Protein AF-A0A6F9CPG5-F1 (afdb_monomer_lite)

Radius of gyration: 18.68 Å; chains: 1; bounding box: 54×47×50 Å

Foldseek 3Di:
DDPPPPLDLDDPLVVLLPDDPVLLLLLLLFLLSLVVVLVSADPLLVVVLVVQLPPPDFAFPVVLCVVDDPVCVVVSVVSVCSCVSNQQWDWDADPPRTIGIHGDVSSSVSPCCNPVPPPDPPPCVVVLVVVVVLVVCVSVDCVPVLVVVVDDSSLVVSVVSVVSSDDPPDDDDPPPPDPSVVVVVVVVVVVVD

Sequence (193 aa):
MKLRVQLQCKNLHEYLKELSPEILDRLYNHPATCLAVYRELPPLAKNYVMRMLFLDQPLPQAAVALWVKKDSEKDHDQCVSVLSGLRLWHSQQLQGGLQGNVLNPVFKDNLRIALLGGAAVSQDLSQLLIQAGLMRTLEMLPVSPLLTRGMDLVEILSFLFQLSFSTLGRDYSVEGMSESLLTFLQHLREFGL

pLDDT: mean 73.8, std 17.65, range [29.61, 92.56]

Structure (mmCIF, N/CA/C/O backbone):
data_AF-A0A6F9CPG5-F1
#
_entry.id   AF-A0A6F9CPG5-F1
#
loop_
_atom_site.group_PDB
_atom_site.id
_atom_site.type_symbol
_atom_site.label_atom_id
_atom_site.label_alt_id
_atom_site.label_comp_id
_atom_site.label_asym_id
_atom_site.label_entity_id
_atom_site.label_seq_id
_atom_site.pdbx_PDB_ins_code
_atom_site.Cartn_x
_atom_site.Cartn_y
_atom_site.Cartn_z
_atom_site.occupancy
_atom_site.B_iso_or_equiv
_atom_site.auth_seq_id
_atom_site.auth_comp_id
_atom_site.auth_asym_id
_atom_site.auth_atom_id
_atom_site.pdbx_PDB_model_num
ATOM 1 N N . MET A 1 1 ? 9.514 29.115 -24.321 1.00 29.81 1 MET A N 1
ATOM 2 C CA . MET A 1 1 ? 8.595 29.010 -23.165 1.00 29.81 1 MET A CA 1
ATOM 3 C C . MET A 1 1 ? 9.245 28.144 -22.093 1.00 29.81 1 MET A C 1
ATOM 5 O O . MET A 1 1 ? 9.391 26.950 -22.300 1.00 29.81 1 MET A O 1
ATOM 9 N N . LYS A 1 2 ? 9.714 28.745 -20.989 1.00 31.59 2 LYS A N 1
ATOM 10 C CA . LYS A 1 2 ? 10.244 28.021 -19.821 1.00 31.59 2 LYS A CA 1
ATOM 11 C C . LYS A 1 2 ? 9.059 27.573 -18.962 1.00 31.59 2 LYS A C 1
ATOM 13 O O . LYS A 1 2 ? 8.540 28.374 -18.192 1.00 31.59 2 LYS A O 1
ATOM 18 N N . LEU A 1 3 ? 8.633 26.321 -19.099 1.00 31.70 3 LEU A N 1
ATOM 19 C CA . LEU A 1 3 ? 7.737 25.691 -18.129 1.00 31.70 3 LEU A CA 1
ATOM 20 C C . LEU A 1 3 ? 8.561 25.386 -16.873 1.00 31.70 3 LEU A C 1
ATOM 22 O O . LEU A 1 3 ? 9.260 24.380 -16.801 1.00 31.70 3 LEU A O 1
ATOM 26 N N . ARG A 1 4 ? 8.539 26.302 -15.898 1.00 29.61 4 ARG A N 1
ATOM 27 C CA . ARG A 1 4 ? 9.004 26.017 -14.536 1.00 29.61 4 ARG A CA 1
ATOM 28 C C . ARG A 1 4 ? 7.933 25.163 -13.864 1.00 29.61 4 ARG A C 1
ATOM 30 O O . ARG A 1 4 ? 7.038 25.699 -13.221 1.00 29.61 4 ARG A O 1
ATOM 37 N N . VAL A 1 5 ? 8.001 23.849 -14.045 1.00 36.09 5 VAL A N 1
ATOM 38 C CA . VAL A 1 5 ? 7.250 22.929 -13.187 1.00 36.09 5 VAL A CA 1
ATOM 39 C C . VAL A 1 5 ? 7.949 22.962 -11.831 1.00 36.09 5 VAL A C 1
ATOM 41 O O . VAL A 1 5 ? 9.091 22.528 -11.707 1.00 36.09 5 VAL A O 1
ATOM 44 N N . GLN A 1 6 ? 7.308 23.574 -10.836 1.00 29.75 6 GLN A N 1
ATOM 45 C CA . GLN A 1 6 ? 7.741 23.477 -9.447 1.00 29.75 6 GLN A CA 1
ATOM 46 C C . GLN A 1 6 ? 7.599 22.011 -9.032 1.00 29.75 6 GLN A C 1
ATOM 48 O O . GLN A 1 6 ? 6.491 21.527 -8.817 1.00 29.75 6 GLN A O 1
ATOM 53 N N . LEU A 1 7 ? 8.722 21.294 -8.989 1.00 39.47 7 LEU A N 1
ATOM 54 C CA . LEU A 1 7 ? 8.808 19.951 -8.431 1.00 39.47 7 LEU A CA 1
ATOM 55 C C . LEU A 1 7 ? 8.543 20.071 -6.929 1.00 39.47 7 LEU A C 1
ATOM 57 O O . LEU A 1 7 ? 9.418 20.458 -6.159 1.00 39.47 7 LEU A O 1
ATOM 61 N N . GLN A 1 8 ? 7.304 19.825 -6.524 1.00 38.88 8 GLN A N 1
ATOM 62 C CA . GLN A 1 8 ? 6.996 19.581 -5.124 1.00 38.88 8 GLN A CA 1
ATOM 63 C C . GLN A 1 8 ? 7.389 18.129 -4.853 1.00 38.88 8 GLN A C 1
ATOM 65 O O . GLN A 1 8 ? 6.807 17.229 -5.457 1.00 38.88 8 GLN A O 1
ATOM 70 N N . CYS A 1 9 ? 8.390 17.900 -3.997 1.00 41.84 9 CYS A N 1
ATOM 71 C CA . CYS A 1 9 ? 8.639 16.578 -3.425 1.00 41.84 9 CYS A CA 1
ATOM 72 C C . CYS A 1 9 ? 7.391 16.192 -2.629 1.00 41.84 9 CYS A C 1
ATOM 74 O O . CYS A 1 9 ? 7.214 16.626 -1.492 1.00 41.84 9 CYS A O 1
ATOM 76 N N . LYS A 1 10 ? 6.469 15.475 -3.270 1.00 53.19 10 LYS A N 1
ATOM 77 C CA . LYS A 1 10 ? 5.286 14.932 -2.612 1.00 53.19 10 LYS A CA 1
ATOM 78 C C . LYS A 1 10 ? 5.661 13.592 -2.002 1.00 53.19 10 LYS A C 1
ATOM 80 O O . LYS A 1 10 ? 6.356 12.796 -2.632 1.00 53.19 10 LYS A O 1
ATOM 85 N N . ASN A 1 11 ? 5.155 13.331 -0.801 1.00 65.44 11 ASN A N 1
ATOM 86 C CA . ASN A 1 11 ? 5.265 12.013 -0.187 1.00 65.44 11 ASN A CA 1
ATOM 87 C C . ASN A 1 11 ? 4.630 10.967 -1.119 1.00 65.44 11 ASN A C 1
ATOM 89 O O . ASN A 1 11 ? 3.588 11.239 -1.724 1.00 65.44 11 ASN A O 1
ATOM 93 N N . LEU A 1 12 ? 5.193 9.753 -1.197 1.00 70.25 12 LEU A N 1
ATOM 94 C CA . LEU A 1 12 ? 4.658 8.680 -2.051 1.00 70.25 12 LEU A CA 1
ATOM 95 C C . LEU A 1 12 ? 3.147 8.468 -1.834 1.00 70.25 12 LEU A C 1
ATOM 97 O O . LEU A 1 12 ? 2.390 8.285 -2.785 1.00 70.25 12 LEU A O 1
ATOM 101 N N . HIS A 1 13 ? 2.693 8.551 -0.582 1.00 73.44 13 HIS A N 1
ATOM 102 C CA . HIS A 1 13 ? 1.280 8.441 -0.223 1.00 73.44 13 HIS A CA 1
ATOM 103 C C . HIS A 1 13 ? 0.380 9.506 -0.853 1.00 73.44 13 HIS A C 1
ATOM 105 O O . HIS A 1 13 ? -0.761 9.207 -1.195 1.00 73.44 13 HIS A O 1
ATOM 111 N N . GLU A 1 14 ? 0.852 10.747 -0.955 1.00 77.00 14 GLU A N 1
ATOM 112 C CA . GLU A 1 14 ? 0.087 11.841 -1.558 1.00 77.00 14 GLU A CA 1
ATOM 113 C C . GLU A 1 14 ? -0.004 11.643 -3.065 1.00 77.00 14 GLU A C 1
ATOM 115 O O . GLU A 1 14 ? -1.083 11.775 -3.633 1.00 77.00 14 GLU A O 1
ATOM 120 N N . TYR A 1 15 ? 1.099 11.224 -3.689 1.00 77.25 15 TYR A N 1
ATOM 121 C CA . TYR A 1 15 ? 1.118 10.905 -5.110 1.00 77.25 15 TYR A CA 1
ATOM 122 C C . TYR A 1 15 ? 0.156 9.760 -5.456 1.00 77.25 15 TYR A C 1
ATOM 124 O O . TYR A 1 15 ? -0.658 9.899 -6.363 1.00 77.25 15 TYR A O 1
ATOM 132 N N . LEU A 1 16 ? 0.180 8.655 -4.701 1.00 80.38 16 LEU A N 1
ATOM 133 C CA . LEU A 1 16 ? -0.707 7.510 -4.944 1.00 80.38 16 LEU A CA 1
ATOM 134 C C . LEU A 1 16 ? -2.193 7.854 -4.771 1.00 80.38 16 LEU A C 1
ATOM 136 O O . LEU A 1 16 ? -3.025 7.305 -5.487 1.00 80.38 16 LEU A O 1
ATOM 140 N N . LYS A 1 17 ? -2.537 8.776 -3.864 1.00 81.75 17 LYS A N 1
ATOM 141 C CA . LYS A 1 17 ? -3.921 9.242 -3.670 1.00 81.75 17 LYS A CA 1
ATOM 142 C C . LYS A 1 17 ? -4.461 10.059 -4.847 1.00 81.75 17 LYS A C 1
ATOM 144 O O . LYS A 1 17 ? -5.674 10.130 -5.014 1.00 81.75 17 LYS A O 1
ATOM 149 N N . GLU A 1 18 ? -3.587 10.689 -5.630 1.00 81.44 18 GLU A N 1
ATOM 150 C CA . GLU A 1 18 ? -3.966 11.481 -6.810 1.00 81.44 18 GLU A CA 1
ATOM 151 C C . GLU A 1 18 ? -4.179 10.612 -8.063 1.00 81.44 18 GLU A C 1
ATOM 153 O O . GLU A 1 18 ? -4.753 11.082 -9.047 1.00 81.44 18 GLU A O 1
ATOM 158 N N . LEU A 1 19 ? -3.733 9.351 -8.045 1.00 81.69 19 LEU A N 1
ATOM 159 C CA . LEU A 1 19 ? -3.868 8.434 -9.175 1.00 81.69 19 LEU A CA 1
ATOM 160 C C . LEU A 1 19 ? -5.299 7.906 -9.324 1.00 81.69 19 LEU A C 1
ATOM 162 O O . LEU A 1 19 ? -6.052 7.774 -8.357 1.00 81.69 19 LEU A O 1
ATOM 166 N N . SER A 1 20 ? -5.670 7.555 -10.558 1.00 84.69 20 SER A N 1
ATOM 167 C CA . SER A 1 20 ? -6.972 6.949 -10.817 1.00 84.69 20 SER A CA 1
ATOM 168 C C . SER A 1 20 ? -7.060 5.531 -10.220 1.00 84.69 20 SER A C 1
ATOM 170 O O . SER A 1 20 ? -6.054 4.817 -10.153 1.00 84.69 20 SER A O 1
ATOM 172 N N . PRO A 1 21 ? -8.274 5.089 -9.838 1.00 85.62 21 PRO A N 1
ATOM 173 C CA . PRO A 1 21 ? -8.581 3.709 -9.456 1.00 85.62 21 PRO A CA 1
ATOM 174 C C . PRO A 1 21 ? -7.919 2.637 -10.324 1.00 85.62 21 PRO A C 1
ATOM 176 O O . PRO A 1 21 ? -7.290 1.718 -9.814 1.00 85.62 21 PRO A O 1
ATOM 179 N N . GLU A 1 22 ? -8.026 2.799 -11.640 1.00 85.56 22 GLU A N 1
ATOM 180 C CA . GLU A 1 22 ? -7.564 1.836 -12.639 1.00 85.56 22 GLU A CA 1
ATOM 181 C C . GLU A 1 22 ? -6.036 1.702 -12.637 1.00 85.56 22 GLU A C 1
ATOM 183 O O . GLU A 1 22 ? -5.498 0.604 -12.773 1.00 85.56 22 GLU A O 1
ATOM 188 N N . ILE A 1 23 ? -5.323 2.818 -12.448 1.00 84.38 23 ILE A N 1
ATOM 189 C CA . ILE A 1 23 ? -3.861 2.825 -12.353 1.00 84.38 23 ILE A CA 1
ATOM 190 C C . ILE A 1 23 ? -3.422 2.158 -11.048 1.00 84.38 23 ILE A C 1
ATOM 192 O O . ILE A 1 23 ? -2.482 1.368 -11.065 1.00 84.38 23 ILE A O 1
ATOM 196 N N . LEU A 1 24 ? -4.106 2.432 -9.932 1.00 85.94 24 LEU A N 1
ATOM 197 C CA . LEU A 1 24 ? -3.804 1.807 -8.640 1.00 85.94 24 LEU A CA 1
ATOM 198 C C . LEU A 1 24 ? -4.012 0.291 -8.666 1.00 85.94 24 LEU A C 1
ATOM 200 O O . LEU A 1 24 ? -3.156 -0.443 -8.177 1.00 85.94 24 LEU A O 1
ATOM 204 N N . ASP A 1 25 ? -5.090 -0.183 -9.288 1.00 87.12 25 ASP A N 1
ATOM 205 C CA . ASP A 1 25 ? -5.350 -1.617 -9.420 1.00 87.12 25 ASP A CA 1
ATOM 206 C C . ASP A 1 25 ? -4.245 -2.301 -10.238 1.00 87.12 25 ASP A C 1
ATOM 208 O O . ASP A 1 25 ? -3.726 -3.344 -9.837 1.00 87.12 25 ASP A O 1
ATOM 212 N N . ARG A 1 26 ? -3.798 -1.685 -11.342 1.00 86.81 26 ARG A N 1
ATOM 213 C CA . ARG A 1 26 ? -2.651 -2.176 -12.129 1.00 86.81 26 ARG A CA 1
ATOM 214 C C . ARG A 1 26 ? -1.345 -2.142 -11.327 1.00 86.81 26 ARG A C 1
ATOM 216 O O . ARG A 1 26 ? -0.601 -3.115 -11.350 1.00 86.81 26 ARG A O 1
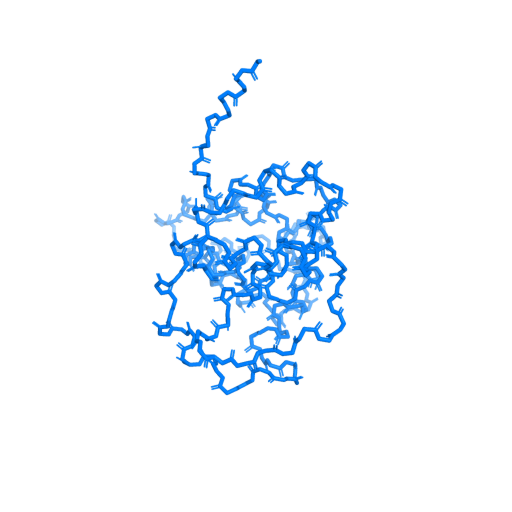ATOM 223 N N . LEU A 1 27 ? -1.087 -1.079 -10.566 1.00 86.19 27 LEU A N 1
ATOM 224 C CA . LEU A 1 27 ? 0.099 -0.960 -9.709 1.00 86.19 27 LEU A CA 1
ATOM 225 C C . LEU A 1 27 ? 0.144 -2.045 -8.625 1.00 86.19 27 LEU A C 1
ATOM 227 O O . LEU A 1 27 ? 1.193 -2.643 -8.395 1.00 86.19 27 LEU A O 1
ATOM 231 N N . TYR A 1 28 ? -0.987 -2.342 -7.980 1.00 90.12 28 TYR A N 1
ATOM 232 C CA . TYR A 1 28 ? -1.070 -3.379 -6.947 1.00 90.12 28 TYR A CA 1
ATOM 233 C C . TYR A 1 28 ? -0.993 -4.806 -7.490 1.00 90.12 28 TYR A C 1
ATOM 235 O O . TYR A 1 28 ? -0.840 -5.729 -6.693 1.00 90.12 28 TYR A O 1
ATOM 243 N N . ASN A 1 29 ? -1.018 -5.011 -8.811 1.00 88.75 29 ASN A N 1
ATOM 244 C CA . ASN A 1 29 ? -0.709 -6.312 -9.410 1.00 88.75 29 ASN A CA 1
ATOM 245 C C . ASN A 1 29 ? 0.786 -6.676 -9.335 1.00 88.75 29 ASN A C 1
ATOM 247 O O . ASN A 1 29 ? 1.147 -7.818 -9.610 1.00 88.75 29 ASN A O 1
ATOM 251 N N . HIS A 1 30 ? 1.657 -5.744 -8.935 1.00 84.06 30 HIS A N 1
ATOM 252 C CA . HIS A 1 30 ? 3.091 -5.985 -8.804 1.00 84.06 30 HIS A CA 1
ATOM 253 C C . HIS A 1 30 ? 3.513 -6.125 -7.323 1.00 84.06 30 HIS A C 1
ATOM 255 O O . HIS A 1 30 ? 3.385 -5.164 -6.556 1.00 84.06 30 HIS A O 1
ATOM 261 N N . PRO A 1 31 ? 4.100 -7.267 -6.900 1.00 83.75 31 PRO A N 1
ATOM 262 C CA . PRO A 1 31 ? 4.525 -7.498 -5.511 1.00 83.75 31 PRO A CA 1
ATOM 263 C C . PRO A 1 31 ? 5.495 -6.449 -4.953 1.00 83.75 31 PRO A C 1
ATOM 265 O O . PRO A 1 31 ? 5.374 -6.043 -3.796 1.00 83.75 31 PRO A O 1
ATOM 268 N N . ALA A 1 32 ? 6.428 -5.960 -5.779 1.00 77.69 32 ALA A N 1
ATOM 269 C CA . ALA A 1 32 ? 7.378 -4.918 -5.384 1.00 77.69 32 ALA A CA 1
ATOM 270 C C . ALA A 1 32 ? 6.666 -3.608 -5.005 1.00 77.69 32 ALA A C 1
ATOM 272 O O . ALA A 1 32 ? 7.017 -2.970 -4.012 1.00 77.69 32 ALA A O 1
ATOM 273 N N . THR A 1 33 ? 5.620 -3.240 -5.749 1.00 84.38 33 THR A N 1
ATOM 274 C CA . THR A 1 33 ? 4.801 -2.059 -5.468 1.00 84.38 33 THR A CA 1
ATOM 275 C C . THR A 1 33 ? 4.024 -2.226 -4.165 1.00 84.38 33 THR A C 1
ATOM 277 O O . THR A 1 33 ? 4.035 -1.324 -3.330 1.00 84.38 33 THR A O 1
ATOM 280 N N . CYS A 1 34 ? 3.412 -3.393 -3.931 1.00 88.56 34 CYS A N 1
ATOM 28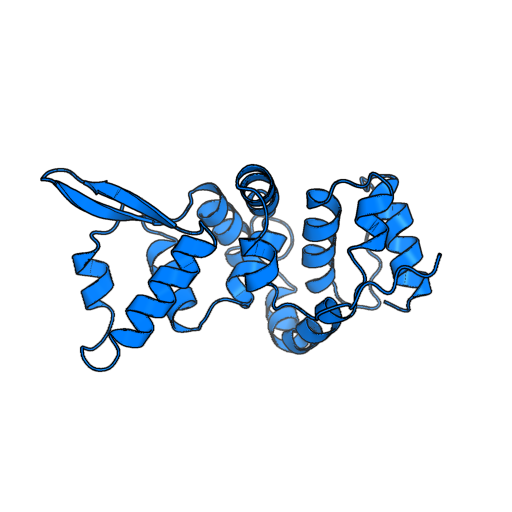1 C CA . CYS A 1 34 ? 2.715 -3.679 -2.673 1.00 88.56 34 CYS A CA 1
ATOM 282 C C . CYS A 1 34 ? 3.649 -3.575 -1.460 1.00 88.56 34 CYS A C 1
ATOM 284 O O . CYS A 1 34 ? 3.279 -2.984 -0.444 1.00 88.56 34 CYS A O 1
ATOM 286 N N . LEU A 1 35 ? 4.873 -4.100 -1.576 1.00 84.56 35 LEU A N 1
ATOM 287 C CA . LEU A 1 35 ? 5.874 -4.021 -0.515 1.00 84.56 35 LEU A CA 1
ATOM 288 C C . LEU A 1 35 ? 6.349 -2.584 -0.276 1.00 84.56 35 LEU A C 1
ATOM 290 O O . LEU A 1 35 ? 6.475 -2.173 0.877 1.00 84.56 35 LEU A O 1
ATOM 294 N N . ALA A 1 36 ? 6.583 -1.807 -1.336 1.00 80.81 36 ALA A N 1
ATOM 295 C CA . ALA A 1 36 ? 6.979 -0.405 -1.222 1.00 80.81 36 ALA A CA 1
ATOM 296 C C . ALA A 1 36 ? 5.898 0.434 -0.525 1.00 80.81 36 ALA A C 1
ATOM 298 O O . ALA A 1 36 ? 6.197 1.163 0.419 1.00 80.81 36 ALA A O 1
ATOM 299 N N . VAL A 1 37 ? 4.631 0.260 -0.911 1.00 87.19 37 VAL A N 1
ATOM 300 C CA . VAL A 1 37 ? 3.503 0.930 -0.248 1.00 87.19 37 VAL A CA 1
ATOM 301 C C . VAL A 1 37 ? 3.397 0.500 1.210 1.00 87.19 37 VAL A C 1
ATOM 303 O O . VAL A 1 37 ? 3.287 1.351 2.087 1.00 87.19 37 VAL A O 1
ATOM 306 N N . TYR A 1 38 ? 3.507 -0.800 1.499 1.00 88.50 38 TYR A N 1
ATOM 307 C CA . TYR A 1 38 ? 3.496 -1.308 2.871 1.00 88.50 38 TYR A CA 1
ATOM 308 C C . TYR A 1 38 ? 4.627 -0.718 3.731 1.00 88.50 38 TYR A C 1
ATOM 310 O O . TYR A 1 38 ? 4.407 -0.424 4.906 1.00 88.50 38 TYR A O 1
ATOM 318 N N . ARG A 1 39 ? 5.825 -0.509 3.168 1.00 84.06 39 ARG A N 1
ATOM 319 C CA . ARG A 1 39 ? 6.971 0.095 3.871 1.00 84.06 39 ARG A CA 1
ATOM 320 C C . ARG A 1 39 ? 6.731 1.546 4.267 1.00 84.06 39 ARG A C 1
ATOM 322 O O . ARG A 1 39 ? 7.177 1.925 5.350 1.00 84.06 39 ARG A O 1
ATOM 329 N N . GLU A 1 40 ? 5.993 2.305 3.469 1.00 83.31 40 GLU A N 1
ATOM 330 C CA . GLU A 1 40 ? 5.683 3.703 3.773 1.00 83.31 40 GLU A CA 1
ATOM 331 C C . GLU A 1 40 ? 4.570 3.852 4.819 1.00 83.31 40 GLU A C 1
ATOM 333 O O . GLU A 1 40 ? 4.550 4.837 5.553 1.00 83.31 40 GLU A O 1
ATOM 338 N N . LEU A 1 41 ? 3.689 2.855 4.979 1.00 86.69 41 LEU A N 1
ATOM 339 C CA . LEU A 1 41 ? 2.553 2.947 5.902 1.00 86.69 41 LEU A CA 1
ATOM 340 C C . LEU A 1 41 ? 2.954 3.301 7.355 1.00 86.69 41 LEU A C 1
ATOM 342 O O . LEU A 1 41 ? 3.972 2.810 7.868 1.00 86.69 41 LEU A O 1
ATOM 346 N N . PRO A 1 42 ? 2.101 4.061 8.078 1.00 88.50 42 PRO A N 1
ATOM 347 C CA . PRO A 1 42 ? 2.257 4.284 9.513 1.00 88.50 42 PRO A CA 1
ATOM 348 C C . PRO A 1 42 ? 2.389 2.963 10.292 1.00 88.50 42 PRO A C 1
ATOM 350 O O . PRO A 1 42 ? 1.785 1.956 9.909 1.00 88.50 42 PRO A O 1
ATOM 353 N N . PRO A 1 43 ? 3.114 2.940 11.426 1.00 87.44 43 PRO A N 1
ATOM 354 C CA . PRO A 1 43 ? 3.364 1.708 12.179 1.00 87.44 43 PRO A CA 1
ATOM 355 C C . PRO A 1 43 ? 2.071 1.009 12.628 1.00 87.44 43 PRO A C 1
ATOM 357 O O . PRO A 1 43 ? 1.983 -0.217 12.590 1.00 87.44 43 PRO A O 1
ATOM 360 N N . LEU A 1 44 ? 1.035 1.775 12.988 1.00 89.38 44 LEU A N 1
ATOM 361 C CA . LEU A 1 44 ? -0.271 1.220 13.349 1.00 89.38 44 LEU A CA 1
ATOM 362 C C . LEU A 1 44 ? -0.975 0.555 12.151 1.00 89.38 44 LEU A C 1
ATOM 364 O O . LEU A 1 44 ? -1.518 -0.539 12.292 1.00 89.38 44 LEU A O 1
ATOM 368 N N . ALA A 1 45 ? -0.901 1.169 10.967 1.00 91.06 45 ALA A N 1
ATOM 369 C CA . ALA A 1 45 ? -1.476 0.631 9.733 1.00 91.06 45 ALA A CA 1
ATOM 370 C C . ALA A 1 45 ? -0.793 -0.672 9.304 1.00 91.06 45 ALA A C 1
ATOM 372 O O . ALA A 1 45 ? -1.472 -1.634 8.945 1.00 91.06 45 ALA A O 1
ATOM 373 N N . LYS A 1 46 ? 0.538 -0.750 9.434 1.00 90.75 46 LYS A N 1
ATOM 374 C CA . LYS A 1 46 ? 1.299 -1.987 9.199 1.00 90.75 46 LYS 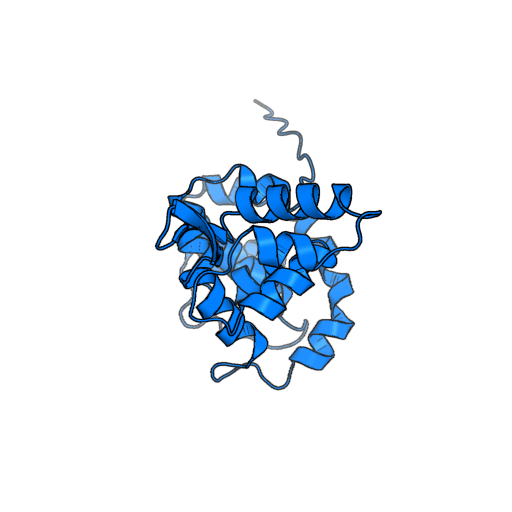A CA 1
ATOM 375 C C . LYS A 1 46 ? 0.796 -3.135 10.071 1.00 90.75 46 LYS A C 1
ATOM 377 O O . LYS A 1 46 ? 0.549 -4.227 9.566 1.00 90.75 46 LYS A O 1
ATOM 382 N N . ASN A 1 47 ? 0.565 -2.877 11.360 1.00 90.94 47 ASN A N 1
ATOM 383 C CA . ASN A 1 47 ? 0.037 -3.884 12.282 1.00 90.94 47 ASN A CA 1
ATOM 384 C C . ASN A 1 47 ? -1.355 -4.387 11.870 1.00 90.94 47 ASN A C 1
ATOM 386 O O . ASN A 1 47 ? -1.636 -5.578 12.007 1.00 90.94 47 ASN A O 1
ATOM 390 N N . TYR A 1 48 ? -2.222 -3.511 11.356 1.00 91.00 48 TYR A N 1
ATOM 391 C CA . TYR A 1 48 ? -3.552 -3.909 10.881 1.00 91.00 48 TYR A CA 1
ATOM 392 C C . TYR A 1 48 ? -3.458 -4.789 9.644 1.00 91.00 48 TYR A C 1
ATOM 394 O O . TYR A 1 48 ? -4.040 -5.873 9.622 1.00 91.00 48 TYR A O 1
ATOM 402 N N . VAL A 1 49 ? -2.673 -4.355 8.654 1.00 92.44 49 VAL A N 1
ATOM 403 C CA . VAL A 1 49 ? -2.439 -5.117 7.425 1.00 92.44 49 VAL A CA 1
ATOM 404 C C . VAL A 1 49 ? -1.871 -6.496 7.760 1.00 92.44 49 VAL A C 1
ATOM 406 O O . VAL A 1 49 ? -2.419 -7.488 7.296 1.00 92.44 49 VAL A O 1
ATOM 409 N N . MET A 1 50 ? -0.861 -6.589 8.632 1.00 90.25 50 MET A N 1
ATOM 410 C CA . MET A 1 50 ? -0.263 -7.873 9.028 1.00 90.25 50 MET A CA 1
ATOM 411 C C . MET A 1 50 ? -1.249 -8.806 9.736 1.00 90.25 50 MET A C 1
ATOM 413 O O . MET A 1 50 ? -1.253 -10.005 9.465 1.00 90.25 50 MET A O 1
ATOM 417 N N . ARG A 1 51 ? -2.115 -8.279 10.613 1.00 89.38 51 ARG A N 1
ATOM 418 C CA . ARG A 1 51 ? -3.157 -9.082 11.277 1.00 89.38 51 ARG A CA 1
ATOM 419 C C . ARG A 1 51 ? -4.211 -9.584 10.298 1.00 89.38 51 ARG A C 1
ATOM 421 O O . ARG A 1 51 ? -4.679 -10.707 10.442 1.00 89.38 51 ARG A O 1
ATOM 428 N N . MET A 1 52 ? -4.580 -8.768 9.312 1.00 89.50 52 MET A N 1
ATOM 429 C CA . MET A 1 52 ? -5.589 -9.113 8.307 1.00 89.50 52 MET A CA 1
ATOM 430 C C . MET A 1 52 ? -5.030 -9.928 7.134 1.00 89.50 52 MET A C 1
ATOM 432 O O . MET A 1 52 ? -5.800 -10.556 6.410 1.00 89.50 52 MET A O 1
ATOM 436 N N . LEU A 1 53 ? -3.705 -9.968 6.957 1.00 89.38 53 LEU A N 1
ATOM 437 C CA . LEU A 1 53 ? -3.042 -10.625 5.830 1.00 89.38 53 LEU A CA 1
ATOM 438 C C . LEU A 1 53 ? -3.432 -12.099 5.705 1.00 89.38 53 LEU A C 1
ATOM 440 O O . LEU A 1 53 ? -3.530 -12.608 4.598 1.00 89.38 53 LEU A O 1
ATOM 444 N N . PHE A 1 54 ? -3.702 -12.787 6.811 1.00 85.38 54 PHE A N 1
ATOM 445 C CA . PHE A 1 54 ? -4.072 -14.207 6.825 1.00 85.38 54 PHE A CA 1
ATOM 446 C C . PHE A 1 54 ? -5.558 -14.456 7.100 1.00 85.38 54 PHE A C 1
ATOM 448 O O . PHE A 1 54 ? -5.970 -15.604 7.197 1.00 85.38 54 PHE A O 1
ATOM 455 N N . LEU A 1 55 ? -6.370 -13.400 7.202 1.00 87.19 55 LEU A N 1
ATOM 456 C CA . LEU A 1 55 ? -7.806 -13.531 7.435 1.00 87.19 55 LEU A CA 1
ATOM 457 C C . LEU A 1 55 ? -8.544 -13.673 6.111 1.00 87.19 55 LEU A C 1
ATOM 459 O O . LEU A 1 55 ? -8.497 -12.774 5.272 1.00 87.19 55 LEU A O 1
ATOM 463 N N . ASP A 1 56 ? -9.256 -14.777 5.928 1.00 79.88 56 ASP A N 1
ATOM 464 C CA . ASP A 1 56 ? -10.071 -15.000 4.727 1.00 79.88 56 ASP A CA 1
ATOM 465 C C . ASP A 1 56 ? -11.478 -14.413 4.847 1.00 79.88 56 ASP A C 1
ATOM 467 O O . ASP A 1 56 ? -12.159 -14.228 3.843 1.00 79.88 56 ASP A O 1
ATOM 471 N N . GLN A 1 57 ? -11.896 -14.070 6.068 1.00 83.88 57 GLN A N 1
ATOM 472 C CA . GLN A 1 57 ? -13.190 -13.455 6.334 1.00 83.88 57 GLN A CA 1
ATOM 473 C C . GLN A 1 57 ? -13.063 -11.943 6.575 1.00 83.88 57 GLN A C 1
ATOM 475 O O . GLN A 1 57 ? -12.096 -11.501 7.206 1.00 83.88 57 GLN A O 1
ATOM 480 N N . PRO A 1 58 ? -14.043 -11.147 6.112 1.00 85.81 58 PRO A N 1
ATOM 481 C CA . PRO A 1 58 ? -14.131 -9.727 6.435 1.00 85.81 58 PRO A CA 1
ATOM 482 C C . PRO A 1 58 ? -14.247 -9.517 7.950 1.00 85.81 58 PRO A C 1
ATOM 484 O O . PRO A 1 58 ? -15.010 -10.195 8.640 1.00 85.81 58 PRO A O 1
ATOM 487 N N . LEU A 1 59 ? -13.486 -8.558 8.475 1.00 88.44 59 LEU A N 1
ATOM 488 C CA . LEU A 1 59 ? -13.369 -8.324 9.909 1.00 88.44 59 LEU A CA 1
ATOM 489 C C . LEU A 1 59 ? -14.337 -7.215 10.357 1.00 88.44 59 LEU A C 1
ATOM 491 O O . LEU A 1 59 ? -14.243 -6.112 9.823 1.00 88.44 59 LEU A O 1
ATOM 495 N N . PRO A 1 60 ? -15.232 -7.434 11.338 1.00 89.69 60 PRO A N 1
ATOM 496 C CA . PRO A 1 60 ? -16.162 -6.400 11.800 1.00 89.69 60 PRO A CA 1
ATOM 497 C C . PRO A 1 60 ? -15.449 -5.113 12.246 1.00 89.69 60 PRO A C 1
ATOM 499 O O . PRO A 1 60 ? -14.466 -5.184 12.983 1.00 89.69 60 PRO A O 1
ATOM 502 N N . GLN A 1 61 ? -15.969 -3.935 11.879 1.00 87.19 61 GLN A N 1
ATOM 503 C CA . GLN A 1 61 ? -15.375 -2.639 12.260 1.00 87.19 61 GLN A CA 1
ATOM 504 C C . GLN A 1 61 ? -15.225 -2.489 13.780 1.00 87.19 61 GLN A C 1
ATOM 506 O O . GLN A 1 61 ? -14.189 -2.029 14.257 1.00 87.19 61 GLN A O 1
ATOM 511 N N . ALA A 1 62 ? -16.206 -2.973 14.547 1.00 86.25 62 ALA A N 1
ATOM 512 C CA . ALA A 1 62 ? -16.138 -2.988 16.006 1.00 86.25 62 ALA A CA 1
ATOM 513 C C . ALA A 1 62 ? -14.934 -3.793 16.536 1.00 86.25 62 ALA A C 1
ATOM 515 O O . ALA A 1 62 ? -14.318 -3.402 17.522 1.00 86.25 62 ALA A O 1
ATOM 516 N N . ALA A 1 63 ? -14.557 -4.888 15.867 1.00 87.88 63 ALA A N 1
ATOM 517 C CA . ALA A 1 63 ? -13.391 -5.682 16.250 1.00 87.88 63 ALA A CA 1
ATOM 518 C C . ALA A 1 63 ? -12.074 -4.945 15.960 1.00 87.88 63 ALA A C 1
ATOM 520 O O . ALA A 1 63 ? -11.138 -5.048 16.749 1.00 87.88 63 ALA A O 1
ATOM 521 N N . VAL A 1 64 ? -12.012 -4.168 14.871 1.00 87.94 64 VAL A N 1
ATOM 522 C CA . VAL A 1 64 ? -10.840 -3.333 14.552 1.00 87.94 64 VAL A CA 1
ATOM 523 C C . VAL A 1 64 ? -10.689 -2.198 15.566 1.00 87.94 64 VAL A C 1
ATOM 525 O O . VAL A 1 64 ? -9.580 -1.948 16.033 1.00 87.94 64 VAL A O 1
ATOM 528 N N . ALA A 1 65 ? -11.790 -1.551 15.960 1.00 86.25 65 ALA A N 1
ATOM 529 C CA . ALA A 1 65 ? -11.775 -0.491 16.971 1.00 86.25 65 ALA A CA 1
ATOM 530 C C . ALA A 1 65 ? -11.245 -0.992 18.330 1.00 86.25 65 ALA A C 1
ATOM 532 O O . ALA A 1 65 ? -10.525 -0.281 19.028 1.00 86.25 65 ALA A O 1
ATOM 533 N N . LEU A 1 66 ? -11.510 -2.258 18.676 1.00 89.50 66 LEU A N 1
ATOM 534 C CA . LEU A 1 66 ? -11.003 -2.897 19.898 1.00 89.50 66 LEU A CA 1
ATOM 535 C C . LEU A 1 66 ? -9.492 -3.178 19.884 1.00 89.50 66 LEU A C 1
ATOM 537 O O . LEU A 1 66 ? -8.922 -3.511 20.923 1.00 89.50 66 LEU A O 1
ATOM 541 N N . TRP A 1 67 ? -8.813 -3.062 18.740 1.00 88.50 67 TRP A N 1
ATOM 542 C CA . TRP A 1 67 ? -7.365 -3.277 18.662 1.00 88.50 67 TRP A CA 1
ATOM 543 C C . TRP A 1 67 ? -6.538 -2.124 19.224 1.00 88.50 67 TRP A C 1
ATOM 545 O O . TRP A 1 67 ? -5.316 -2.261 19.337 1.00 88.50 67 TRP A O 1
ATOM 555 N N . VAL A 1 68 ? -7.176 -1.002 19.551 1.00 88.19 68 VAL A N 1
ATOM 556 C CA . VAL A 1 68 ? -6.523 0.215 20.027 1.00 88.19 68 VAL A CA 1
ATOM 557 C C . VAL A 1 68 ? -7.078 0.581 21.394 1.00 88.19 68 VAL A C 1
ATOM 559 O O . VAL A 1 68 ? -8.244 0.353 21.709 1.00 88.19 68 VAL A O 1
ATOM 562 N N . LYS A 1 69 ? -6.208 1.115 22.251 1.00 87.62 69 LYS A N 1
ATOM 563 C CA . LYS A 1 69 ? -6.621 1.637 23.555 1.00 87.62 69 LYS A CA 1
ATOM 564 C C . LYS A 1 69 ? -7.444 2.908 23.344 1.00 87.62 69 LYS A C 1
ATOM 566 O O . LYS A 1 69 ? -7.170 3.660 22.415 1.00 87.62 69 LYS A O 1
ATOM 571 N N . LYS A 1 70 ? -8.386 3.189 24.247 1.00 80.31 70 LYS A N 1
ATOM 572 C CA . LYS A 1 70 ? -9.258 4.377 24.164 1.00 80.31 70 LYS A CA 1
ATOM 573 C C . LYS A 1 70 ? -8.487 5.701 24.035 1.00 80.31 70 LYS A C 1
ATOM 575 O O . LYS A 1 70 ? -8.960 6.613 23.377 1.00 80.31 70 LYS A O 1
ATOM 580 N N . ASP A 1 71 ? -7.276 5.777 24.583 1.00 84.12 71 ASP A N 1
ATOM 581 C CA . ASP A 1 71 ? -6.438 6.983 24.517 1.00 84.12 71 ASP A CA 1
ATOM 582 C C . ASP A 1 71 ? -5.840 7.258 23.120 1.00 84.12 71 ASP A C 1
ATOM 584 O O . ASP A 1 71 ? -5.396 8.372 22.850 1.00 84.12 71 ASP A O 1
ATOM 588 N N . SER A 1 72 ? -5.841 6.267 22.220 1.00 85.75 72 SER A N 1
ATOM 589 C CA . SER A 1 72 ? -5.235 6.339 20.879 1.00 85.75 72 SER A CA 1
ATOM 590 C C . SER A 1 72 ? -6.269 6.237 19.749 1.00 85.75 72 SER A C 1
ATOM 592 O O . SER A 1 72 ? -5.936 5.871 18.624 1.00 85.75 72 SER A O 1
ATOM 594 N N . GLU A 1 73 ? -7.533 6.571 20.020 1.00 87.50 73 GLU A N 1
ATOM 595 C CA . GLU A 1 73 ? -8.615 6.541 19.022 1.00 87.50 73 GLU A CA 1
ATOM 596 C C . GLU A 1 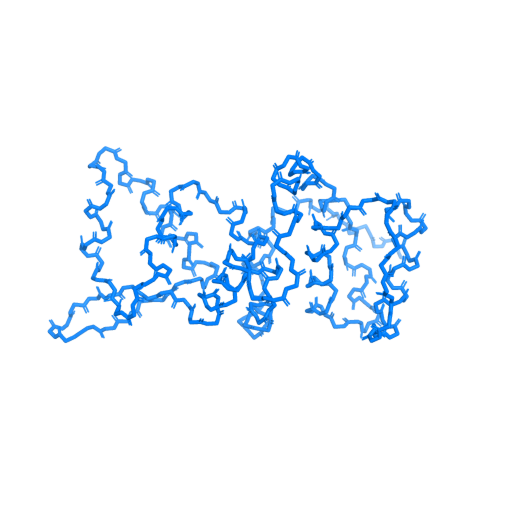73 ? -8.337 7.475 17.828 1.00 87.50 73 GLU A C 1
ATOM 598 O O . GLU A 1 73 ? -8.573 7.113 16.680 1.00 87.50 73 GLU A O 1
ATOM 603 N N . LYS A 1 74 ? -7.687 8.622 18.063 1.00 88.81 74 LYS A N 1
ATOM 604 C CA . LYS A 1 74 ? -7.266 9.534 16.983 1.00 88.81 74 LYS A CA 1
ATOM 605 C C . LYS A 1 74 ? -6.299 8.880 15.990 1.00 88.81 74 LYS A C 1
ATOM 607 O O . LYS A 1 74 ? -6.404 9.109 14.786 1.00 88.81 74 LYS A O 1
ATOM 612 N N . ASP A 1 75 ? -5.379 8.051 16.485 1.00 88.31 75 ASP A N 1
ATOM 613 C CA . ASP A 1 75 ? -4.421 7.333 15.638 1.00 88.31 75 ASP A CA 1
ATOM 614 C C . ASP A 1 75 ? -5.126 6.233 14.831 1.00 88.31 75 ASP A C 1
ATOM 616 O O . ASP A 1 75 ? -4.756 5.963 13.684 1.00 88.31 75 ASP A O 1
ATOM 620 N N . HIS A 1 76 ? -6.163 5.615 15.412 1.00 90.19 76 HIS A N 1
ATOM 621 C CA . HIS A 1 76 ? -7.031 4.667 14.716 1.00 90.19 76 HIS A CA 1
ATOM 622 C C . HIS A 1 76 ? -7.747 5.338 13.539 1.00 90.19 76 HIS A C 1
ATOM 624 O O . HIS A 1 76 ? -7.631 4.854 12.414 1.00 90.19 76 HIS A O 1
ATOM 630 N N . ASP A 1 77 ? -8.401 6.478 13.763 1.00 90.19 77 ASP A N 1
ATOM 631 C CA . ASP A 1 77 ? -9.130 7.198 12.712 1.00 90.19 77 ASP A CA 1
ATOM 632 C C . ASP A 1 77 ? -8.204 7.652 11.577 1.00 90.19 77 ASP A C 1
ATOM 634 O O . ASP A 1 77 ? -8.522 7.514 10.391 1.00 90.19 77 ASP A O 1
ATOM 638 N N . GLN A 1 78 ? -7.009 8.140 11.923 1.00 90.38 78 GLN A N 1
ATOM 639 C CA . GLN A 1 78 ? -6.004 8.514 10.932 1.00 90.38 78 GLN A CA 1
ATOM 640 C C . GLN A 1 78 ? -5.540 7.300 10.118 1.00 90.38 78 GLN A C 1
ATOM 642 O O . GLN A 1 78 ? -5.454 7.373 8.891 1.00 90.38 78 GLN A O 1
ATOM 647 N N . CYS A 1 79 ? -5.262 6.176 10.782 1.00 89.88 79 CYS A N 1
ATOM 648 C CA . CYS A 1 79 ? -4.895 4.919 10.137 1.00 89.88 79 CYS A CA 1
ATOM 649 C C . CYS A 1 79 ? -5.986 4.456 9.162 1.00 89.88 79 CYS A C 1
ATOM 651 O O . CYS A 1 79 ? -5.694 4.126 8.008 1.00 89.88 79 CYS A O 1
ATOM 653 N N . VAL A 1 80 ? -7.246 4.511 9.599 1.00 90.19 80 VAL A N 1
ATOM 654 C CA . VAL A 1 80 ? -8.404 4.129 8.792 1.00 90.19 80 VAL A CA 1
ATOM 655 C C . VAL A 1 80 ? -8.515 4.999 7.545 1.00 90.19 80 VAL A C 1
ATOM 657 O O . VAL A 1 80 ? -8.670 4.482 6.438 1.00 90.19 80 VAL A O 1
ATOM 660 N N . SER A 1 81 ? -8.360 6.314 7.707 1.00 90.12 81 SER A N 1
ATOM 661 C CA . SER A 1 81 ? -8.368 7.280 6.607 1.00 90.12 81 SER A CA 1
ATOM 662 C C . SER A 1 81 ? -7.240 7.030 5.597 1.00 90.12 81 SER A C 1
ATOM 664 O O . SER A 1 81 ? -7.463 7.079 4.385 1.00 90.12 81 SER A O 1
ATOM 666 N N . VAL A 1 82 ? -6.031 6.696 6.065 1.00 90.06 82 VAL A N 1
ATOM 667 C CA . VAL A 1 82 ? -4.889 6.378 5.191 1.00 90.06 82 VAL A CA 1
ATOM 668 C C . VAL A 1 82 ? -5.135 5.100 4.389 1.00 90.06 82 VAL A C 1
ATOM 670 O O . VAL A 1 82 ? -4.977 5.119 3.169 1.00 90.06 82 VAL A O 1
ATOM 673 N N . LEU A 1 83 ? -5.548 4.013 5.045 1.00 91.00 83 LEU A N 1
ATOM 674 C CA . LEU A 1 83 ? -5.788 2.723 4.390 1.00 91.00 83 LEU A CA 1
ATOM 675 C C . LEU A 1 83 ? -6.942 2.795 3.376 1.00 91.00 83 LEU A C 1
ATOM 677 O O . LEU A 1 83 ? -6.835 2.227 2.287 1.00 91.00 83 LEU A O 1
ATOM 681 N N . SER A 1 84 ? -8.006 3.540 3.696 1.00 90.69 84 SER A N 1
ATOM 682 C CA . SER A 1 84 ? -9.128 3.786 2.781 1.00 90.69 84 SER A CA 1
ATOM 683 C C . SER A 1 84 ? -8.722 4.687 1.616 1.00 90.69 84 SER A C 1
ATOM 685 O O . SER A 1 84 ? -9.077 4.412 0.474 1.00 90.69 84 SER A O 1
ATOM 687 N N . GLY A 1 85 ? -7.938 5.739 1.878 1.00 89.50 85 GLY A N 1
ATOM 688 C CA . GLY A 1 85 ? -7.465 6.664 0.846 1.00 89.50 85 GLY A CA 1
ATOM 689 C C . GLY A 1 85 ? -6.520 6.014 -0.166 1.00 89.50 85 GLY A C 1
ATOM 690 O O . GLY A 1 85 ? -6.522 6.395 -1.329 1.00 89.50 85 GLY A O 1
ATOM 691 N N . LEU A 1 86 ? -5.752 5.009 0.259 1.00 89.62 86 LEU A N 1
ATOM 692 C CA . LEU A 1 86 ? -4.902 4.198 -0.617 1.00 89.62 86 LEU A CA 1
ATOM 693 C C . LEU A 1 86 ? -5.635 2.983 -1.207 1.00 89.62 86 LEU A C 1
ATOM 695 O O . LEU A 1 86 ? -5.021 2.195 -1.913 1.00 89.62 86 LEU A O 1
ATOM 699 N N . ARG A 1 87 ? -6.929 2.787 -0.915 1.00 90.81 87 ARG A N 1
ATOM 700 C CA . ARG A 1 87 ? -7.716 1.639 -1.413 1.00 90.81 87 ARG A CA 1
ATOM 701 C C . ARG A 1 87 ? -7.095 0.276 -1.075 1.00 90.81 87 ARG A C 1
ATOM 703 O O . ARG A 1 87 ? -7.290 -0.717 -1.780 1.00 90.81 87 ARG A O 1
ATOM 710 N N . LEU A 1 88 ? -6.350 0.222 0.030 1.00 91.50 88 LEU A N 1
ATOM 711 C CA . LEU A 1 88 ? -5.745 -1.010 0.543 1.00 91.50 88 LEU A CA 1
ATOM 712 C C . LEU A 1 88 ? -6.774 -1.889 1.246 1.00 91.50 88 LEU A C 1
ATOM 714 O O . LEU A 1 88 ? -6.575 -3.094 1.384 1.00 91.50 88 LEU A O 1
ATOM 718 N N . TRP A 1 89 ? -7.878 -1.293 1.683 1.00 91.38 89 TRP A N 1
ATOM 719 C CA . TRP A 1 89 ? -9.008 -1.992 2.263 1.00 91.38 89 TRP A CA 1
ATOM 720 C C . TRP A 1 89 ? -10.327 -1.340 1.850 1.00 91.38 89 TRP A C 1
ATOM 722 O O . TRP A 1 89 ? -10.358 -0.197 1.395 1.00 91.38 89 TRP A O 1
ATOM 732 N N . HIS A 1 90 ? -11.418 -2.081 1.991 1.00 89.94 90 HIS A N 1
ATOM 733 C CA . H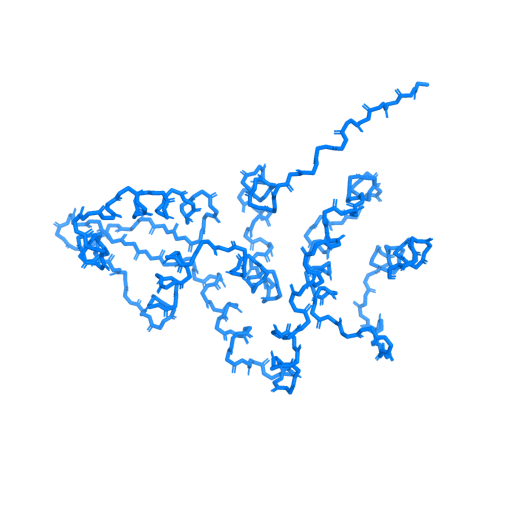IS A 1 90 ? -12.757 -1.626 1.646 1.00 89.94 90 HIS A CA 1
ATOM 734 C C . HIS A 1 90 ? -13.748 -2.089 2.710 1.00 89.94 90 HIS A C 1
ATOM 736 O O . HIS A 1 90 ? -13.576 -3.147 3.323 1.00 89.94 90 HIS A O 1
ATOM 742 N N . SER A 1 91 ? -14.793 -1.294 2.927 1.00 89.38 91 SER A N 1
ATOM 743 C CA . SER A 1 91 ? -15.897 -1.684 3.798 1.00 89.38 91 SER A CA 1
ATOM 744 C C . SER A 1 91 ? -16.893 -2.541 3.020 1.00 89.38 91 SER A C 1
ATOM 746 O O . SER A 1 91 ? -17.360 -2.162 1.948 1.00 89.38 91 SER A O 1
ATOM 748 N N . GLN A 1 92 ? -17.217 -3.702 3.573 1.00 87.44 92 GLN A N 1
ATOM 749 C CA . GLN A 1 92 ? -18.146 -4.682 3.034 1.00 87.44 92 GLN A CA 1
ATOM 750 C C . GLN A 1 92 ? -19.243 -4.956 4.065 1.00 87.44 92 GLN A C 1
ATOM 752 O O . GLN A 1 92 ? -18.977 -5.090 5.260 1.00 87.44 92 GLN A O 1
ATOM 757 N N . GLN A 1 93 ? -20.492 -5.044 3.613 1.00 87.88 93 GLN A N 1
ATOM 758 C CA . GLN A 1 93 ? -21.602 -5.416 4.487 1.00 87.88 93 GLN A CA 1
ATOM 759 C C . GLN A 1 93 ? -21.536 -6.900 4.858 1.00 87.88 93 GLN A C 1
ATOM 761 O O . GLN A 1 93 ? -21.371 -7.767 3.999 1.00 87.88 93 GLN A O 1
ATOM 766 N N . LEU A 1 94 ? -21.679 -7.174 6.152 1.00 84.44 94 LEU A N 1
ATOM 767 C CA . LEU A 1 94 ? -21.774 -8.506 6.732 1.00 84.44 94 LEU A CA 1
ATOM 768 C C . LEU A 1 94 ? -23.237 -8.897 6.944 1.00 84.44 94 LEU A C 1
ATOM 770 O O . LEU A 1 94 ? -24.148 -8.064 6.939 1.00 84.44 94 LEU A O 1
ATOM 774 N N . GLN A 1 95 ? -23.457 -10.186 7.197 1.00 79.69 95 GLN A N 1
ATOM 775 C CA . GLN A 1 95 ? -24.759 -10.681 7.635 1.00 79.69 95 GLN A CA 1
ATOM 776 C C . GLN A 1 95 ? -25.186 -9.960 8.925 1.00 79.69 95 GLN A C 1
ATOM 778 O O . GLN A 1 95 ? -24.390 -9.797 9.849 1.00 79.69 95 GLN A O 1
ATOM 783 N N . GLY A 1 96 ? -26.439 -9.503 8.972 1.00 76.12 96 GLY A N 1
ATOM 784 C CA . GLY A 1 96 ? -26.972 -8.748 10.112 1.00 76.12 96 GLY A CA 1
ATOM 785 C C . GLY A 1 96 ? -26.747 -7.231 10.060 1.00 76.12 96 GLY A C 1
ATOM 786 O O . GLY A 1 96 ? -26.910 -6.571 11.080 1.00 76.12 96 GLY A O 1
ATOM 787 N N . GLY A 1 97 ? -26.377 -6.664 8.904 1.00 78.50 97 GLY A N 1
ATOM 788 C CA . GLY A 1 97 ? -26.269 -5.207 8.709 1.00 78.50 97 GLY A CA 1
ATOM 789 C C . GLY A 1 97 ? -25.020 -4.571 9.328 1.00 78.50 97 GLY A C 1
ATOM 790 O O . GLY A 1 97 ? -24.862 -3.351 9.296 1.00 78.50 97 GLY A O 1
ATOM 791 N N . LEU A 1 98 ? -24.121 -5.387 9.880 1.00 82.62 98 LEU A N 1
ATOM 792 C CA . LEU A 1 98 ? -22.838 -4.936 10.404 1.00 82.62 98 LEU A CA 1
ATOM 793 C C . LEU A 1 98 ? -21.877 -4.615 9.258 1.00 82.62 98 LEU A C 1
ATOM 795 O O . LEU A 1 98 ? -21.889 -5.265 8.214 1.00 82.62 98 LEU A O 1
ATOM 799 N N . GLN A 1 99 ? -21.005 -3.632 9.466 1.00 86.31 99 GLN A N 1
ATOM 800 C CA . GLN A 1 99 ? -19.940 -3.324 8.517 1.00 86.31 99 GLN A CA 1
ATOM 801 C C . GLN A 1 99 ? -18.658 -4.068 8.894 1.00 86.31 99 GLN A C 1
ATOM 803 O O . GLN A 1 99 ? -18.201 -4.016 10.039 1.00 86.31 99 GLN A O 1
ATOM 808 N N . GLY A 1 100 ? -18.083 -4.764 7.920 1.00 88.44 100 GLY A N 1
ATOM 809 C CA . GLY A 1 100 ? -16.775 -5.392 8.002 1.00 88.44 100 GLY A CA 1
ATOM 810 C C . GLY A 1 100 ? -15.773 -4.684 7.102 1.00 88.44 100 GLY A C 1
ATOM 811 O O . GLY A 1 100 ? -16.139 -4.119 6.079 1.00 88.44 100 GLY A O 1
ATOM 812 N N . ASN A 1 101 ? -14.501 -4.723 7.470 1.00 90.25 101 ASN A N 1
ATOM 813 C CA . ASN A 1 101 ? -13.399 -4.274 6.637 1.00 90.25 101 ASN A CA 1
ATOM 814 C C . ASN A 1 101 ? -12.693 -5.495 6.052 1.00 90.25 101 ASN A C 1
ATOM 816 O O . ASN A 1 101 ? -12.383 -6.457 6.761 1.00 90.25 101 ASN A O 1
ATOM 820 N N . VAL A 1 102 ? -12.418 -5.441 4.754 1.00 92.00 102 VAL A N 1
ATOM 821 C CA . VAL A 1 102 ? -11.660 -6.457 4.026 1.00 92.00 102 VAL A CA 1
ATOM 822 C C . VAL A 1 102 ? -10.478 -5.792 3.332 1.00 92.00 102 VAL A C 1
ATOM 824 O O . VAL A 1 102 ? -10.612 -4.697 2.786 1.00 92.00 102 VAL A O 1
ATOM 827 N N . LEU A 1 103 ? -9.304 -6.424 3.376 1.00 92.50 103 LEU A N 1
ATOM 828 C CA . LEU A 1 103 ? -8.162 -5.963 2.586 1.00 92.50 103 LEU A CA 1
ATOM 829 C C . LEU A 1 103 ? -8.451 -6.160 1.095 1.00 92.50 103 LEU A C 1
ATOM 831 O O . LEU A 1 103 ? -9.126 -7.112 0.709 1.00 92.50 103 LEU A O 1
ATOM 835 N N . ASN A 1 104 ? -7.901 -5.287 0.255 1.00 92.38 104 ASN A N 1
ATOM 836 C CA . ASN A 1 104 ? -7.918 -5.472 -1.188 1.00 92.38 104 ASN A CA 1
ATOM 837 C C . ASN A 1 104 ? -7.267 -6.833 -1.519 1.00 92.38 104 ASN A C 1
ATOM 839 O O . ASN A 1 104 ? -6.112 -7.041 -1.141 1.00 92.38 104 ASN A O 1
ATOM 843 N N . PRO A 1 105 ? -7.983 -7.763 -2.179 1.00 90.94 105 PRO A N 1
ATOM 844 C CA . PRO A 1 105 ? -7.493 -9.121 -2.402 1.00 90.94 105 PRO A CA 1
ATOM 845 C C . PRO A 1 105 ? -6.219 -9.145 -3.253 1.00 90.94 105 PRO A C 1
ATOM 847 O O . PRO A 1 105 ? -5.288 -9.872 -2.922 1.00 90.94 105 PRO A O 1
ATOM 850 N N . VAL A 1 106 ? -6.124 -8.278 -4.268 1.00 91.88 106 VAL A N 1
ATOM 851 C CA . VAL A 1 106 ? -4.938 -8.167 -5.133 1.00 91.88 106 VAL A CA 1
ATOM 852 C C . VAL A 1 106 ? -3.726 -7.728 -4.313 1.00 91.88 106 VAL A C 1
ATOM 854 O O . VAL A 1 106 ? -2.678 -8.369 -4.341 1.00 91.88 106 VAL A O 1
ATOM 857 N N . PHE A 1 107 ? -3.887 -6.670 -3.512 1.00 92.56 107 PHE A N 1
ATOM 858 C CA . PHE A 1 107 ? -2.830 -6.197 -2.618 1.00 92.56 107 PHE A CA 1
ATOM 859 C C . PHE A 1 107 ? -2.450 -7.258 -1.578 1.00 92.56 107 PHE A C 1
ATOM 861 O O . PHE A 1 107 ? -1.271 -7.462 -1.310 1.00 92.56 107 PHE A O 1
ATOM 868 N N . LYS A 1 108 ? -3.439 -7.946 -0.998 1.00 91.81 108 LYS A N 1
ATOM 869 C CA . LYS A 1 108 ? -3.249 -8.989 0.016 1.00 91.81 108 LYS A CA 1
ATOM 870 C C . LYS A 1 108 ? -2.403 -10.141 -0.527 1.00 91.81 108 LYS A C 1
ATOM 872 O O . LYS A 1 108 ? -1.441 -10.536 0.128 1.00 91.81 108 LYS A O 1
ATOM 877 N N . ASP A 1 109 ? -2.724 -10.653 -1.710 1.00 90.12 109 ASP A N 1
ATOM 878 C CA . ASP A 1 109 ? -2.015 -11.788 -2.304 1.00 90.12 109 ASP A CA 1
ATOM 879 C C . ASP A 1 109 ? -0.610 -11.401 -2.778 1.00 90.12 109 ASP A C 1
ATOM 881 O O . ASP A 1 109 ? 0.359 -12.095 -2.464 1.00 90.12 109 ASP A O 1
ATOM 885 N N . ASN A 1 110 ? -0.455 -10.239 -3.414 1.00 89.81 110 ASN A N 1
ATOM 886 C CA . ASN A 1 110 ? 0.860 -9.753 -3.835 1.00 89.81 110 ASN A CA 1
ATOM 887 C C . ASN A 1 110 ? 1.758 -9.360 -2.656 1.00 89.81 110 ASN A C 1
ATOM 889 O O . ASN A 1 110 ? 2.967 -9.600 -2.695 1.00 89.81 110 ASN A O 1
ATOM 893 N N . LEU A 1 111 ? 1.190 -8.833 -1.568 1.00 89.12 111 LEU A N 1
ATOM 894 C CA . LEU A 1 111 ? 1.936 -8.584 -0.336 1.00 89.12 111 LEU A CA 1
ATOM 895 C C . LEU A 1 111 ? 2.347 -9.895 0.350 1.00 89.12 111 LEU A C 1
ATOM 897 O O . LEU A 1 111 ? 3.469 -9.984 0.845 1.00 89.12 111 LEU A O 1
ATOM 901 N N . ARG A 1 112 ? 1.493 -10.931 0.351 1.00 86.62 112 ARG A N 1
ATOM 902 C CA . ARG A 1 112 ? 1.876 -12.275 0.827 1.00 86.62 112 ARG A CA 1
ATOM 903 C C . ARG A 1 112 ? 3.049 -12.824 0.022 1.00 86.62 112 ARG A C 1
ATOM 905 O O . ARG A 1 112 ? 4.007 -13.290 0.628 1.00 86.62 112 ARG A O 1
ATOM 912 N N . ILE A 1 113 ? 3.004 -12.729 -1.308 1.00 84.62 113 ILE A N 1
ATOM 913 C CA . ILE A 1 113 ? 4.100 -13.156 -2.194 1.00 84.62 113 ILE A CA 1
ATOM 914 C C . ILE A 1 113 ? 5.392 -12.402 -1.859 1.00 84.62 113 ILE A C 1
ATOM 916 O O . ILE A 1 113 ? 6.448 -13.026 -1.741 1.00 84.62 113 ILE A O 1
ATOM 920 N N . ALA A 1 114 ? 5.304 -11.084 -1.662 1.00 83.44 114 ALA A N 1
ATOM 921 C CA . ALA A 1 114 ? 6.455 -10.244 -1.349 1.00 83.44 114 ALA A CA 1
ATOM 922 C C . ALA A 1 114 ? 7.062 -10.527 0.038 1.00 83.44 114 ALA A C 1
ATOM 924 O O . ALA A 1 114 ? 8.280 -10.479 0.188 1.00 83.44 114 ALA A O 1
ATOM 925 N N . LEU A 1 115 ? 6.236 -10.816 1.051 1.00 81.62 115 LEU A N 1
ATOM 926 C CA . LEU A 1 115 ? 6.690 -11.047 2.429 1.00 81.62 115 LEU A CA 1
ATOM 927 C C . LEU A 1 115 ? 7.105 -12.495 2.707 1.00 81.62 115 LEU A C 1
ATOM 929 O O . LEU A 1 115 ? 8.035 -12.723 3.475 1.00 81.62 115 LEU A O 1
ATOM 933 N N . LEU A 1 116 ? 6.399 -13.468 2.130 1.00 74.81 116 LEU A N 1
ATOM 934 C CA . LEU A 1 116 ? 6.609 -14.898 2.383 1.00 74.81 116 LEU A CA 1
ATOM 935 C C . LEU A 1 116 ? 7.441 -15.586 1.302 1.00 74.81 116 LEU A C 1
ATOM 937 O O . LEU A 1 116 ? 7.728 -16.772 1.426 1.00 74.81 116 LEU A O 1
ATOM 941 N N . GLY A 1 117 ? 7.841 -14.855 0.261 1.00 61.50 117 GLY A N 1
ATOM 942 C CA . GLY A 1 117 ? 8.723 -15.369 -0.775 1.00 61.50 117 GLY A CA 1
ATOM 943 C C . GLY A 1 117 ? 8.030 -16.388 -1.674 1.00 61.50 117 GLY A C 1
ATOM 944 O O . GLY A 1 117 ? 8.290 -17.587 -1.600 1.00 61.50 117 GLY A O 1
ATOM 945 N N . GLY A 1 118 ? 7.203 -15.906 -2.600 1.00 49.91 118 GLY A N 1
ATOM 946 C CA . GLY A 1 118 ? 6.887 -16.673 -3.805 1.00 49.91 118 GLY A CA 1
ATOM 947 C C . GLY A 1 118 ? 8.120 -16.743 -4.713 1.00 49.91 118 GLY A C 1
ATOM 948 O O . GLY A 1 118 ? 8.372 -15.813 -5.465 1.00 49.91 118 GLY A O 1
ATOM 949 N N . ALA A 1 119 ? 8.911 -17.811 -4.570 1.00 41.09 119 ALA A N 1
ATOM 950 C CA . ALA A 1 119 ? 9.935 -18.317 -5.496 1.00 41.09 119 ALA A CA 1
ATOM 951 C C . ALA A 1 119 ? 10.740 -17.272 -6.313 1.00 41.09 119 ALA A C 1
ATOM 953 O O . ALA A 1 119 ? 10.533 -17.161 -7.513 1.00 41.09 119 ALA A O 1
ATOM 954 N N . ALA A 1 120 ? 11.679 -16.547 -5.680 1.00 42.03 120 ALA A N 1
ATOM 955 C CA . ALA A 1 120 ? 12.958 -16.105 -6.294 1.00 42.03 120 ALA A CA 1
ATOM 956 C C . ALA A 1 120 ? 13.806 -15.195 -5.379 1.00 42.03 120 ALA A C 1
ATOM 958 O O . ALA A 1 120 ? 15.017 -15.134 -5.549 1.00 42.03 120 ALA A O 1
ATOM 959 N N . VAL A 1 121 ? 13.216 -14.500 -4.398 1.00 45.81 121 VAL A N 1
ATOM 960 C CA . VAL A 1 121 ? 13.906 -13.399 -3.681 1.00 45.81 121 VAL A CA 1
ATOM 961 C C . VAL A 1 121 ? 13.924 -13.631 -2.164 1.00 45.81 121 VAL A C 1
ATOM 963 O O . VAL A 1 121 ? 13.471 -12.803 -1.384 1.00 45.81 121 VAL A O 1
ATOM 966 N N . SER A 1 122 ? 14.394 -14.800 -1.714 1.00 43.09 122 SER A N 1
ATOM 967 C CA . SER A 1 122 ? 14.383 -15.163 -0.281 1.00 43.09 122 SER A CA 1
ATOM 968 C C . SER A 1 122 ? 15.747 -15.084 0.422 1.00 43.09 122 SER A C 1
ATOM 970 O O . SER A 1 122 ? 15.808 -15.362 1.617 1.00 43.09 122 SER A O 1
ATOM 972 N N . GLN A 1 123 ? 16.839 -14.694 -0.243 1.00 45.22 123 GLN A N 1
ATOM 973 C CA . GLN A 1 123 ? 18.142 -14.540 0.436 1.00 45.22 123 GLN A CA 1
ATOM 974 C C . GLN A 1 123 ? 18.532 -13.083 0.732 1.00 45.22 123 GLN A C 1
ATOM 976 O O . GLN A 1 123 ? 19.309 -12.854 1.654 1.00 45.22 123 GLN A O 1
ATOM 981 N N . ASP A 1 124 ? 17.931 -12.099 0.057 1.00 52.12 124 ASP A N 1
ATOM 982 C CA . ASP A 1 124 ? 18.345 -10.691 0.174 1.00 52.12 124 ASP A CA 1
ATOM 983 C C . ASP A 1 124 ? 17.491 -9.845 1.139 1.00 52.12 124 ASP A C 1
ATOM 985 O O . ASP A 1 124 ? 17.839 -8.703 1.436 1.00 52.12 124 ASP A O 1
ATOM 989 N N . LEU A 1 125 ? 16.393 -10.376 1.696 1.00 48.00 125 LEU A N 1
ATOM 990 C CA . LEU A 1 125 ? 15.444 -9.576 2.492 1.00 48.00 125 LEU A CA 1
ATOM 991 C C . LEU A 1 125 ? 16.007 -9.088 3.840 1.00 48.00 125 LEU A C 1
ATOM 993 O O . LEU A 1 125 ? 15.665 -7.992 4.282 1.00 48.00 125 LEU A O 1
ATOM 997 N N . SER A 1 126 ? 16.910 -9.838 4.480 1.00 45.56 126 SER A N 1
ATOM 998 C CA . SER A 1 126 ? 17.577 -9.378 5.709 1.00 45.56 126 SER A CA 1
ATOM 999 C C . SER A 1 126 ? 18.618 -8.284 5.435 1.00 45.56 126 SER A C 1
ATOM 1001 O O . SER A 1 126 ? 18.772 -7.383 6.258 1.00 45.56 126 SER A O 1
ATOM 1003 N N . GLN A 1 127 ? 19.272 -8.294 4.265 1.00 45.19 127 GLN A N 1
ATOM 1004 C CA . GLN A 1 127 ? 20.160 -7.210 3.821 1.00 45.19 127 GLN A CA 1
ATOM 1005 C C . GLN A 1 127 ? 19.390 -5.977 3.326 1.00 45.19 127 GLN A C 1
ATOM 1007 O O . GLN A 1 127 ? 19.803 -4.847 3.585 1.00 45.19 127 GLN A O 1
ATOM 1012 N N . LEU A 1 128 ? 18.230 -6.170 2.699 1.00 49.44 128 LEU A N 1
ATOM 1013 C CA . LEU A 1 128 ? 17.368 -5.089 2.217 1.00 49.44 128 LEU A CA 1
ATOM 1014 C C . LEU A 1 128 ? 16.737 -4.266 3.342 1.00 49.44 128 LEU A C 1
ATOM 1016 O O . LEU A 1 128 ? 16.574 -3.053 3.208 1.00 49.44 128 LEU A O 1
ATOM 1020 N N . LEU A 1 129 ? 16.439 -4.898 4.480 1.00 44.69 129 LEU A N 1
ATOM 1021 C CA . LEU A 1 129 ? 16.000 -4.188 5.683 1.00 44.69 129 LEU A CA 1
ATOM 1022 C C . LEU A 1 129 ? 17.114 -3.309 6.281 1.00 44.69 129 LEU A C 1
ATOM 1024 O O . LEU A 1 129 ? 16.812 -2.276 6.872 1.00 44.69 129 LEU A O 1
ATOM 1028 N N . ILE A 1 130 ? 18.389 -3.663 6.074 1.00 46.31 130 ILE A N 1
ATOM 1029 C CA . ILE A 1 130 ? 19.553 -2.863 6.496 1.00 46.31 130 ILE A CA 1
ATOM 1030 C C . ILE A 1 130 ? 19.836 -1.728 5.489 1.00 46.31 130 ILE A C 1
ATOM 1032 O O . ILE A 1 130 ? 20.233 -0.635 5.887 1.00 46.31 130 ILE A O 1
ATOM 1036 N N . GLN A 1 131 ? 19.553 -1.929 4.196 1.00 49.62 131 GLN A N 1
ATOM 1037 C CA . GLN A 1 131 ? 19.683 -0.905 3.144 1.00 49.62 131 GLN A CA 1
ATOM 1038 C C . GLN A 1 131 ? 18.482 0.047 3.021 1.00 49.62 131 GLN A C 1
ATOM 1040 O O . GLN A 1 131 ? 18.519 0.979 2.217 1.00 49.62 131 GLN A O 1
ATOM 1045 N N . ALA A 1 132 ? 17.442 -0.110 3.847 1.00 45.62 132 ALA A N 1
ATOM 1046 C CA . ALA A 1 132 ? 16.227 0.709 3.839 1.00 45.62 132 ALA A CA 1
ATOM 1047 C C . ALA A 1 132 ? 16.446 2.232 4.028 1.00 45.62 132 ALA A C 1
ATOM 1049 O O . ALA A 1 132 ? 15.501 3.000 3.855 1.00 45.62 132 ALA A O 1
ATOM 1050 N N . GLY A 1 133 ? 17.675 2.687 4.300 1.00 44.16 133 GLY A N 1
ATOM 1051 C CA . GLY A 1 133 ? 18.088 4.093 4.200 1.00 44.16 133 GLY A CA 1
ATOM 1052 C C . GLY A 1 133 ? 18.160 4.659 2.769 1.00 44.16 133 GLY A C 1
ATOM 1053 O O . GLY A 1 133 ? 18.221 5.876 2.611 1.00 44.16 133 GLY A O 1
ATOM 1054 N N . LEU A 1 134 ? 18.100 3.819 1.726 1.00 43.56 134 LEU A N 1
ATOM 1055 C CA . LEU A 1 134 ? 18.058 4.235 0.313 1.00 43.56 134 LEU A CA 1
ATOM 1056 C C . LEU A 1 134 ? 16.665 4.684 -0.164 1.00 43.56 134 LEU A C 1
ATOM 1058 O O . LEU A 1 134 ? 16.535 5.214 -1.259 1.00 43.56 134 LEU A O 1
ATOM 1062 N N . MET A 1 135 ? 15.617 4.586 0.662 1.00 44.62 135 MET A N 1
ATOM 1063 C CA . MET A 1 135 ? 14.281 5.100 0.311 1.00 44.62 135 MET A CA 1
ATOM 1064 C C . MET A 1 135 ? 14.168 6.638 0.406 1.00 44.62 135 MET A C 1
ATOM 1066 O O . MET A 1 135 ? 13.072 7.178 0.396 1.00 44.62 135 MET A O 1
ATOM 1070 N N . ARG A 1 136 ? 15.294 7.363 0.486 1.00 45.78 136 ARG A N 1
ATOM 1071 C CA . ARG A 1 136 ? 15.340 8.830 0.336 1.00 45.78 136 ARG A CA 1
ATOM 1072 C C . ARG A 1 136 ? 15.684 9.301 -1.078 1.00 45.78 136 ARG A C 1
ATOM 1074 O O . ARG A 1 136 ? 15.479 10.469 -1.376 1.00 45.78 136 ARG A O 1
ATOM 1081 N N . THR A 1 137 ? 16.189 8.439 -1.962 1.00 42.38 137 THR A N 1
ATOM 1082 C CA . THR A 1 137 ? 16.573 8.851 -3.328 1.00 42.38 137 THR A CA 1
ATOM 1083 C C . THR A 1 137 ? 15.423 8.814 -4.333 1.00 42.38 137 THR A C 1
ATOM 1085 O O . THR A 1 137 ? 15.530 9.448 -5.379 1.00 42.38 137 THR A O 1
ATOM 1088 N N . LEU A 1 138 ? 14.290 8.170 -4.021 1.00 42.75 138 LEU A N 1
ATOM 1089 C CA . LEU A 1 138 ? 13.104 8.200 -4.893 1.00 42.75 138 LEU A CA 1
ATOM 1090 C C . LEU A 1 138 ? 12.395 9.566 -4.908 1.00 42.75 138 LEU A C 1
ATOM 1092 O O . LEU A 1 138 ? 11.715 9.874 -5.882 1.00 42.75 138 LEU A O 1
ATOM 1096 N N . GLU A 1 139 ? 12.614 10.423 -3.905 1.00 46.03 139 GLU A N 1
ATOM 1097 C CA . GLU A 1 139 ? 12.133 11.815 -3.930 1.00 46.03 139 GLU A CA 1
ATOM 1098 C C . GLU A 1 139 ? 12.873 12.691 -4.957 1.00 46.03 139 GLU A C 1
ATOM 1100 O O . GLU A 1 139 ? 12.420 13.789 -5.270 1.00 46.03 139 GLU A O 1
ATOM 1105 N N . MET A 1 140 ? 14.000 12.220 -5.501 1.00 43.75 140 MET A N 1
ATOM 1106 C CA . MET A 1 140 ? 14.850 12.998 -6.408 1.00 43.75 140 MET A CA 1
ATOM 1107 C C . MET A 1 140 ? 14.615 12.688 -7.888 1.00 43.75 140 MET A C 1
ATOM 1109 O O . MET A 1 140 ? 15.163 13.387 -8.741 1.00 43.75 140 MET A O 1
ATOM 1113 N N . LEU A 1 141 ? 13.831 11.657 -8.224 1.00 49.62 141 LEU A N 1
ATOM 1114 C CA . LEU A 1 141 ? 13.683 11.267 -9.618 1.00 49.62 141 LEU A CA 1
ATOM 1115 C C . LEU A 1 141 ? 12.594 12.094 -10.321 1.00 49.62 141 LEU A C 1
ATOM 1117 O O . LEU A 1 141 ? 11.432 12.055 -9.910 1.00 49.62 141 LEU A O 1
ATOM 1121 N N . PRO A 1 142 ? 12.907 12.810 -11.416 1.00 51.06 142 PRO A N 1
ATOM 1122 C CA . PRO A 1 142 ? 11.894 13.473 -12.218 1.00 51.06 142 PRO A CA 1
ATOM 1123 C C . PRO A 1 142 ? 11.122 12.413 -13.019 1.00 51.06 142 PRO A C 1
ATOM 1125 O O . PRO A 1 142 ? 11.441 12.117 -14.167 1.00 51.06 142 PRO A O 1
ATOM 1128 N N . VAL A 1 143 ? 10.087 11.830 -12.410 1.00 51.72 143 VAL A N 1
ATOM 1129 C CA . VAL A 1 143 ? 9.171 10.890 -13.080 1.00 51.72 143 VAL A CA 1
ATOM 1130 C C . VAL A 1 143 ? 8.328 11.623 -14.145 1.00 51.72 143 VAL A C 1
ATOM 1132 O O . VAL A 1 143 ? 7.949 11.053 -15.164 1.00 51.72 143 VAL A O 1
ATOM 1135 N N . SER A 1 144 ? 8.094 12.928 -13.980 1.00 48.78 144 SER A N 1
ATOM 1136 C CA . SER A 1 144 ? 7.212 13.742 -14.830 1.00 48.78 144 SER A CA 1
ATOM 1137 C C . SER A 1 144 ? 7.658 13.919 -16.299 1.00 48.78 144 SER A C 1
ATOM 1139 O O . SER A 1 144 ? 6.808 13.740 -17.171 1.00 48.78 144 SER A O 1
ATOM 1141 N N . PRO A 1 145 ? 8.939 14.191 -16.640 1.00 48.59 145 PRO A N 1
ATOM 1142 C CA . PRO A 1 145 ? 9.418 14.187 -18.031 1.00 48.59 145 PRO A CA 1
ATOM 1143 C C . PRO A 1 145 ? 9.297 12.832 -18.745 1.00 48.59 145 PRO A C 1
ATOM 1145 O O . PRO A 1 145 ? 9.287 12.773 -19.976 1.00 48.59 145 PRO A O 1
ATOM 1148 N N . LEU A 1 146 ? 9.227 11.737 -17.987 1.00 46.69 146 LEU A N 1
ATOM 1149 C CA . LEU A 1 146 ? 9.203 10.376 -18.519 1.00 46.69 146 LEU A CA 1
ATOM 1150 C C . LEU A 1 146 ? 7.776 9.961 -18.900 1.00 46.69 146 LEU A C 1
ATOM 1152 O O . LEU A 1 146 ? 7.590 9.363 -19.958 1.00 46.69 146 LEU A O 1
ATOM 1156 N N . LEU A 1 147 ? 6.760 10.400 -18.140 1.00 48.03 147 LEU A N 1
ATOM 1157 C CA . LEU A 1 147 ? 5.349 10.261 -18.539 1.00 48.03 147 LEU A CA 1
ATOM 1158 C C . LEU A 1 147 ? 5.056 10.940 -19.884 1.00 48.03 147 LEU A C 1
ATOM 1160 O O . LEU A 1 147 ? 4.259 10.436 -20.670 1.00 48.03 147 LEU A O 1
ATOM 1164 N N . THR A 1 148 ? 5.707 12.069 -20.186 1.00 46.47 148 THR A N 1
ATOM 1165 C CA . THR A 1 148 ? 5.487 12.797 -21.450 1.00 46.47 148 THR A CA 1
ATOM 1166 C C . THR A 1 148 ? 6.017 12.082 -22.697 1.00 46.47 148 THR A C 1
ATOM 1168 O O . THR A 1 148 ? 5.715 12.518 -23.805 1.00 46.47 148 THR A O 1
ATOM 1171 N N . ARG A 1 149 ? 6.777 10.986 -22.553 1.00 52.56 149 ARG A N 1
ATOM 1172 C CA . ARG A 1 149 ? 7.366 10.235 -23.679 1.00 52.56 149 ARG A CA 1
ATOM 1173 C C . ARG A 1 149 ? 6.564 9.001 -24.114 1.00 52.56 149 ARG A C 1
ATOM 1175 O O . ARG A 1 149 ? 7.065 8.225 -24.917 1.00 52.56 149 ARG A O 1
ATOM 1182 N N . GLY A 1 150 ? 5.334 8.832 -23.617 1.00 50.97 150 GLY A N 1
ATOM 1183 C CA . GLY A 1 150 ? 4.460 7.711 -23.996 1.00 50.97 150 GLY A CA 1
ATOM 1184 C C . GLY A 1 150 ? 4.797 6.388 -23.304 1.00 50.97 150 GLY A C 1
ATOM 1185 O O . GLY A 1 150 ? 4.366 5.334 -23.757 1.00 50.97 150 GLY A O 1
ATOM 1186 N N . MET A 1 151 ? 5.572 6.435 -22.220 1.00 62.56 151 MET A N 1
ATOM 1187 C CA . MET A 1 151 ? 5.872 5.261 -21.404 1.00 62.56 151 MET A CA 1
ATOM 1188 C C . MET A 1 151 ? 4.718 4.984 -20.434 1.00 62.56 151 MET A C 1
ATOM 1190 O O . MET A 1 151 ? 4.168 5.918 -19.846 1.00 62.56 151 MET A O 1
ATOM 1194 N N . ASP A 1 152 ? 4.352 3.711 -20.265 1.00 74.62 152 ASP A N 1
ATOM 1195 C CA . ASP A 1 152 ? 3.294 3.318 -19.335 1.00 74.62 152 ASP A CA 1
ATOM 1196 C C . ASP A 1 152 ? 3.716 3.630 -17.896 1.00 74.62 152 ASP A C 1
ATOM 1198 O O . ASP A 1 152 ? 4.736 3.151 -17.393 1.00 74.62 152 ASP A O 1
ATOM 1202 N N . LEU A 1 153 ? 2.913 4.459 -17.231 1.00 74.12 153 LEU A N 1
ATOM 1203 C CA . LEU A 1 153 ? 3.162 4.922 -15.871 1.00 74.12 153 LEU A CA 1
ATOM 1204 C C . LEU A 1 153 ? 3.321 3.754 -14.891 1.00 74.12 153 LEU A C 1
ATOM 1206 O O . LEU A 1 153 ? 4.146 3.814 -13.979 1.00 74.12 153 LEU A O 1
ATOM 1210 N N . VAL A 1 154 ? 2.527 2.700 -15.087 1.00 76.81 154 VAL A N 1
ATOM 1211 C CA . VAL A 1 154 ? 2.542 1.513 -14.230 1.00 76.81 154 VAL A CA 1
ATOM 1212 C C . VAL A 1 154 ? 3.878 0.788 -14.356 1.00 76.81 154 VAL A C 1
ATOM 1214 O O . VAL A 1 154 ? 4.510 0.532 -13.336 1.00 76.81 154 VAL A O 1
ATOM 1217 N N . GLU A 1 155 ? 4.353 0.540 -15.582 1.00 73.75 155 GLU A N 1
ATOM 1218 C CA . GLU A 1 155 ? 5.647 -0.113 -15.820 1.00 73.75 155 GLU A CA 1
ATOM 1219 C C . GLU A 1 155 ? 6.803 0.652 -15.166 1.00 73.75 155 GLU A C 1
ATOM 1221 O O . GLU A 1 155 ? 7.617 0.049 -14.467 1.00 73.75 155 GLU A O 1
ATOM 1226 N N . ILE A 1 156 ? 6.858 1.980 -15.328 1.00 76.06 156 ILE A N 1
ATOM 1227 C CA . ILE A 1 156 ? 7.939 2.800 -14.758 1.00 76.06 156 ILE A CA 1
ATOM 1228 C C . ILE A 1 156 ? 7.914 2.764 -13.229 1.00 76.06 156 ILE A C 1
ATOM 1230 O O . ILE A 1 156 ? 8.955 2.575 -12.599 1.00 76.06 156 ILE A O 1
ATOM 1234 N N . LEU A 1 157 ? 6.744 2.963 -12.613 1.00 76.38 157 LEU A N 1
ATOM 1235 C CA . LEU A 1 157 ? 6.631 2.991 -11.155 1.00 76.38 157 LEU A CA 1
ATOM 1236 C C . LEU A 1 157 ? 6.925 1.618 -10.551 1.00 76.38 157 LEU A C 1
ATOM 1238 O O . LEU A 1 157 ? 7.674 1.529 -9.581 1.00 76.38 157 LEU A O 1
ATOM 1242 N N . SER A 1 158 ? 6.391 0.542 -11.130 1.00 75.75 158 SER A N 1
ATOM 1243 C CA . SER A 1 158 ? 6.673 -0.821 -10.677 1.00 75.75 158 SER A CA 1
ATOM 1244 C C . SER A 1 158 ? 8.152 -1.176 -10.823 1.00 75.75 158 SER A C 1
ATOM 1246 O O . SER A 1 158 ? 8.728 -1.741 -9.891 1.00 75.75 158 SER A O 1
ATOM 1248 N N . PHE A 1 159 ? 8.796 -0.762 -11.918 1.00 76.88 159 PHE A N 1
ATOM 1249 C CA . PHE A 1 159 ? 10.236 -0.922 -12.099 1.00 76.88 159 PHE A CA 1
ATOM 1250 C C . PHE A 1 159 ? 11.052 -0.100 -11.090 1.00 76.88 159 PHE A C 1
ATOM 1252 O O . PHE A 1 159 ? 12.006 -0.614 -10.513 1.00 76.88 159 PHE A O 1
ATOM 1259 N N . LEU A 1 160 ? 10.657 1.142 -10.795 1.00 76.19 160 LEU A N 1
ATOM 1260 C CA . LEU A 1 160 ? 11.315 1.957 -9.769 1.00 76.19 160 LEU A CA 1
ATOM 1261 C C . LEU A 1 160 ? 11.214 1.345 -8.375 1.00 76.19 160 LEU A C 1
ATOM 1263 O O . LEU A 1 160 ? 12.198 1.320 -7.634 1.00 76.19 160 LEU A O 1
ATOM 1267 N N . PHE A 1 161 ? 10.044 0.815 -8.020 1.00 75.75 161 PHE A N 1
ATOM 1268 C CA . PHE A 1 161 ? 9.899 0.085 -6.769 1.00 75.75 161 PHE A CA 1
ATOM 1269 C C . PHE A 1 161 ? 10.780 -1.160 -6.759 1.00 75.75 161 PHE A C 1
ATOM 1271 O O . PHE A 1 161 ? 11.448 -1.399 -5.761 1.00 75.75 161 PHE A O 1
ATOM 1278 N N . GLN A 1 162 ? 10.871 -1.909 -7.858 1.00 73.56 162 GLN A N 1
ATOM 1279 C CA . GLN A 1 162 ? 11.776 -3.054 -7.965 1.00 73.56 162 GLN A CA 1
ATOM 1280 C C . GLN A 1 162 ? 13.258 -2.659 -7.819 1.00 73.56 162 GLN A C 1
ATOM 1282 O O . GLN A 1 162 ? 13.993 -3.308 -7.072 1.00 73.56 162 GLN A O 1
ATOM 1287 N N . LEU A 1 163 ? 13.691 -1.566 -8.455 1.00 73.25 163 LEU A N 1
ATOM 1288 C CA . LEU A 1 163 ? 15.043 -1.022 -8.300 1.00 73.25 163 LEU A CA 1
ATOM 1289 C C . LEU A 1 163 ? 15.340 -0.600 -6.859 1.00 73.25 163 LEU A C 1
ATOM 1291 O O . LEU A 1 163 ? 16.455 -0.799 -6.388 1.00 73.25 163 LEU A O 1
ATOM 1295 N N . SER A 1 164 ? 14.344 -0.103 -6.118 1.00 68.62 164 SER A N 1
ATOM 1296 C CA . SER A 1 164 ? 14.504 0.236 -4.694 1.00 68.62 164 SER A CA 1
ATOM 1297 C C . SER A 1 164 ? 14.836 -0.970 -3.800 1.00 68.62 164 SER A C 1
ATOM 1299 O O . SER A 1 164 ? 15.246 -0.790 -2.651 1.00 68.62 164 SER A O 1
ATOM 1301 N N . PHE A 1 165 ? 14.679 -2.191 -4.328 1.00 66.44 165 PHE A N 1
ATOM 1302 C CA . PHE A 1 165 ? 15.091 -3.444 -3.696 1.00 66.44 165 PHE A CA 1
ATOM 1303 C C . PHE A 1 165 ? 16.314 -4.096 -4.361 1.00 66.44 165 PHE A C 1
ATOM 1305 O O . PHE A 1 165 ? 16.668 -5.223 -4.025 1.00 66.44 165 PHE A O 1
ATOM 1312 N N . SER A 1 166 ? 16.957 -3.427 -5.316 1.00 67.88 166 SER A N 1
ATOM 1313 C CA . SER A 1 166 ? 18.152 -3.942 -5.982 1.00 67.88 166 SER A CA 1
ATOM 1314 C C . SER A 1 166 ? 19.412 -3.481 -5.248 1.00 67.88 166 SER A C 1
ATOM 1316 O O . SER A 1 166 ? 19.535 -2.332 -4.828 1.00 67.88 166 SER A O 1
ATOM 1318 N N . THR A 1 167 ? 20.371 -4.388 -5.091 1.00 64.00 167 THR A N 1
ATOM 1319 C CA . THR A 1 167 ? 21.705 -4.075 -4.565 1.00 64.00 167 THR A CA 1
ATOM 1320 C C . THR A 1 167 ? 22.588 -3.477 -5.662 1.00 64.00 167 THR A C 1
ATOM 1322 O O . THR A 1 167 ? 22.719 -4.056 -6.742 1.00 64.00 167 THR A O 1
ATOM 1325 N N . LEU A 1 168 ? 23.199 -2.321 -5.384 1.00 65.75 168 LEU A N 1
ATOM 1326 C CA . LEU A 1 168 ? 24.170 -1.680 -6.276 1.00 65.75 168 LEU A CA 1
ATOM 1327 C C . LEU A 1 168 ? 25.397 -2.579 -6.488 1.00 65.75 168 LEU A C 1
ATOM 1329 O O . LEU A 1 168 ? 25.865 -3.234 -5.557 1.00 65.75 168 LEU A O 1
ATOM 1333 N N . GLY A 1 169 ? 25.941 -2.571 -7.707 1.00 64.50 169 GLY A N 1
ATOM 1334 C CA . GLY A 1 169 ? 27.139 -3.341 -8.059 1.00 64.50 169 GLY A CA 1
ATOM 1335 C C . GLY A 1 169 ? 26.887 -4.816 -8.385 1.00 64.50 169 GLY A C 1
ATOM 1336 O O . GLY A 1 169 ? 27.846 -5.577 -8.491 1.00 64.50 169 GLY A O 1
ATOM 1337 N N . ARG A 1 170 ? 25.621 -5.225 -8.547 1.00 67.31 170 ARG A N 1
ATOM 1338 C CA . ARG A 1 170 ? 25.255 -6.520 -9.134 1.00 67.31 170 ARG A CA 1
ATOM 1339 C C . ARG A 1 170 ? 24.741 -6.359 -10.557 1.00 67.31 170 ARG A C 1
ATOM 1341 O O . ARG A 1 170 ? 24.026 -5.406 -10.857 1.00 67.31 170 ARG A O 1
ATOM 1348 N N . ASP A 1 171 ? 25.064 -7.336 -11.394 1.00 68.00 171 ASP A N 1
ATOM 1349 C CA . ASP A 1 171 ? 24.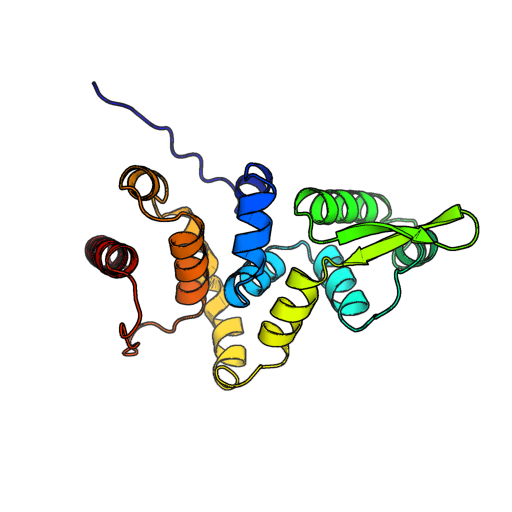528 -7.434 -12.745 1.00 68.00 171 ASP A CA 1
ATOM 1350 C C . ASP A 1 171 ? 23.104 -8.003 -12.687 1.00 68.00 171 ASP A C 1
ATOM 1352 O O . ASP A 1 171 ? 22.889 -9.138 -12.255 1.00 68.00 171 ASP A O 1
ATOM 1356 N N . TYR A 1 172 ? 22.125 -7.205 -13.115 1.00 71.12 172 TYR A N 1
ATOM 1357 C CA . TYR A 1 172 ? 20.738 -7.637 -13.286 1.00 71.12 172 TYR A CA 1
ATOM 1358 C C . TYR A 1 172 ? 20.459 -7.843 -14.769 1.00 71.12 172 TYR A C 1
ATOM 1360 O O . TYR A 1 172 ? 20.849 -7.024 -15.603 1.00 71.12 172 TYR A O 1
ATOM 1368 N N . SER A 1 173 ? 19.765 -8.933 -15.098 1.00 73.44 173 SER A N 1
ATOM 1369 C CA . SER A 1 173 ? 19.342 -9.166 -16.475 1.00 73.44 173 SER A CA 1
ATOM 1370 C C . SER A 1 173 ? 18.345 -8.092 -16.911 1.00 73.44 173 SER A C 1
ATOM 1372 O O . SER A 1 173 ? 17.399 -7.775 -16.189 1.00 73.44 173 SER A O 1
ATOM 1374 N N . VAL A 1 174 ? 18.563 -7.555 -18.109 1.00 71.06 174 VAL A N 1
ATOM 1375 C CA . VAL A 1 174 ? 17.621 -6.669 -18.809 1.00 71.06 174 VAL A CA 1
ATOM 1376 C C . VAL A 1 174 ? 16.742 -7.441 -19.801 1.00 71.06 174 VAL A C 1
ATOM 1378 O O . VAL A 1 174 ? 15.966 -6.844 -20.546 1.00 71.06 174 VAL A O 1
ATOM 1381 N N . GLU A 1 175 ? 16.864 -8.771 -19.839 1.00 70.06 175 GLU A N 1
ATOM 1382 C CA . GLU A 1 175 ? 16.044 -9.627 -20.694 1.00 70.06 175 GLU A CA 1
ATOM 1383 C C . GLU A 1 175 ? 14.568 -9.531 -20.288 1.00 70.06 175 GLU A C 1
ATOM 1385 O O . GLU A 1 175 ? 14.213 -9.671 -19.119 1.00 70.06 175 GLU A O 1
ATOM 1390 N N . GLY A 1 176 ? 13.698 -9.274 -21.268 1.00 69.00 176 GLY A N 1
ATOM 1391 C CA . GLY A 1 176 ? 12.261 -9.091 -21.046 1.00 69.00 176 GLY A CA 1
ATOM 1392 C C . GLY A 1 176 ? 11.839 -7.666 -20.672 1.00 69.00 176 GLY A C 1
ATOM 1393 O O . GLY A 1 176 ? 10.645 -7.430 -20.503 1.00 69.00 176 GLY A O 1
ATOM 1394 N N . MET A 1 177 ? 12.771 -6.708 -20.579 1.00 77.50 177 MET A N 1
ATOM 1395 C CA . MET A 1 177 ? 12.418 -5.292 -20.437 1.00 77.50 177 MET A CA 1
ATOM 1396 C C . MET A 1 177 ? 11.866 -4.725 -21.748 1.00 77.50 177 MET A C 1
ATOM 1398 O O . MET A 1 177 ? 12.388 -4.994 -22.831 1.00 77.50 177 MET A O 1
ATOM 1402 N N . SER A 1 178 ? 10.826 -3.899 -21.643 1.00 79.19 178 SER A N 1
ATOM 1403 C CA . SER A 1 178 ? 10.303 -3.112 -22.759 1.00 79.19 178 SER A CA 1
ATOM 1404 C C . SER A 1 178 ? 11.314 -2.042 -23.202 1.00 79.19 178 SER A C 1
ATOM 1406 O O . SER A 1 178 ? 12.165 -1.596 -22.428 1.00 79.19 178 SER A O 1
ATOM 1408 N N . GLU A 1 179 ? 11.224 -1.587 -24.457 1.00 78.94 179 GLU A N 1
ATOM 1409 C CA . GLU A 1 179 ? 12.103 -0.526 -24.986 1.00 78.94 179 GLU A CA 1
ATOM 1410 C C . GLU A 1 179 ? 12.008 0.778 -24.168 1.00 78.94 179 GLU A C 1
ATOM 1412 O O . GLU A 1 179 ? 12.997 1.499 -23.997 1.00 78.94 179 GLU A O 1
ATOM 1417 N N . SER A 1 180 ? 10.829 1.053 -23.602 1.00 76.62 180 SER A N 1
ATOM 1418 C CA . SER A 1 180 ? 10.583 2.140 -22.651 1.00 76.62 180 SER A CA 1
ATOM 1419 C C . SER A 1 180 ? 11.436 1.999 -21.388 1.00 76.62 180 SER A C 1
ATOM 1421 O O . SER A 1 180 ? 12.117 2.951 -21.006 1.00 76.62 180 SER A O 1
ATOM 1423 N N . LEU A 1 181 ? 11.456 0.817 -20.765 1.00 74.06 181 LEU A N 1
ATOM 1424 C CA . LEU A 1 181 ? 12.250 0.550 -19.562 1.00 74.06 181 LEU A CA 1
ATOM 1425 C C . LEU A 1 181 ? 13.756 0.626 -19.833 1.00 74.06 181 LEU A C 1
ATOM 1427 O O . LEU A 1 181 ? 14.491 1.184 -19.020 1.00 74.06 181 LEU A O 1
ATOM 1431 N N . LEU A 1 182 ? 14.215 0.152 -20.993 1.00 80.06 182 LEU A N 1
ATOM 1432 C CA . LEU A 1 182 ? 15.619 0.272 -21.402 1.00 80.06 182 LEU A CA 1
ATOM 1433 C C . LEU A 1 182 ? 16.037 1.736 -21.598 1.00 80.06 182 LEU A C 1
ATOM 1435 O O . LEU A 1 182 ? 17.100 2.151 -21.130 1.00 80.06 182 LEU A O 1
ATOM 1439 N N . THR A 1 183 ? 15.182 2.538 -22.237 1.00 79.94 183 THR A N 1
ATOM 1440 C CA . THR A 1 183 ? 15.397 3.986 -22.397 1.00 79.94 183 THR A CA 1
ATOM 1441 C C . THR A 1 183 ? 15.409 4.690 -21.040 1.00 79.94 183 THR A C 1
ATOM 1443 O O . THR A 1 183 ? 16.222 5.576 -20.783 1.00 79.94 183 THR A O 1
ATOM 1446 N N . PHE A 1 184 ? 14.524 4.282 -20.133 1.00 77.00 184 PHE A N 1
ATOM 1447 C CA . PHE A 1 184 ? 14.487 4.818 -18.783 1.00 77.00 184 PHE A CA 1
ATOM 1448 C C . PHE A 1 184 ? 15.746 4.467 -17.979 1.00 77.00 184 PHE A C 1
ATOM 1450 O O . PHE A 1 184 ? 16.313 5.340 -17.326 1.00 77.00 184 PHE A O 1
ATOM 1457 N N . LEU A 1 185 ? 16.238 3.232 -18.085 1.00 77.12 185 LEU A N 1
ATOM 1458 C CA . LEU A 1 185 ? 17.482 2.792 -17.452 1.00 77.12 185 LEU A CA 1
ATOM 1459 C C . LEU A 1 185 ? 18.699 3.567 -17.976 1.00 77.12 185 LEU A C 1
ATOM 1461 O O . LEU A 1 185 ? 19.600 3.889 -17.202 1.00 77.12 185 LEU A O 1
ATOM 1465 N N . GLN A 1 186 ? 18.718 3.926 -19.265 1.00 78.56 186 GLN A N 1
ATOM 1466 C CA . GLN A 1 186 ? 19.734 4.838 -19.804 1.00 78.56 186 GLN A CA 1
ATOM 1467 C C . GLN A 1 186 ? 19.686 6.206 -19.121 1.00 78.56 186 GLN A C 1
ATOM 1469 O O . GLN A 1 186 ? 20.730 6.699 -18.705 1.00 78.56 186 GLN A O 1
ATOM 1474 N N . HIS A 1 187 ? 18.499 6.784 -18.926 1.00 73.62 187 HIS A N 1
ATOM 1475 C CA . HIS A 1 187 ? 18.390 8.044 -18.193 1.00 73.62 187 HIS A CA 1
ATOM 1476 C C . HIS A 1 187 ? 18.858 7.901 -16.739 1.00 73.62 187 HIS A C 1
ATOM 1478 O O . HIS A 1 187 ? 19.600 8.753 -16.264 1.00 73.62 187 HIS A O 1
ATOM 1484 N N . LEU A 1 188 ? 18.481 6.829 -16.029 1.00 72.81 188 LEU A N 1
ATOM 1485 C CA . LEU A 1 188 ? 18.957 6.585 -14.657 1.00 72.81 188 LEU A CA 1
ATOM 1486 C C . LEU A 1 188 ? 20.489 6.567 -14.586 1.00 72.81 188 LEU A C 1
ATOM 1488 O O . LEU A 1 188 ? 21.072 7.265 -13.756 1.00 72.81 188 LEU A O 1
ATOM 1492 N N . ARG A 1 189 ? 21.132 5.886 -15.543 1.00 74.94 189 ARG A N 1
ATOM 1493 C CA . ARG A 1 189 ? 22.591 5.870 -15.687 1.00 74.94 189 ARG A CA 1
ATOM 1494 C C . ARG A 1 189 ? 23.171 7.267 -15.920 1.00 74.94 189 ARG A C 1
ATOM 1496 O O . ARG A 1 189 ? 24.192 7.599 -15.326 1.00 74.94 189 ARG A O 1
ATOM 1503 N N . GLU A 1 190 ? 22.545 8.084 -16.768 1.00 73.81 190 GLU A N 1
ATOM 1504 C CA . GLU A 1 190 ? 22.963 9.477 -17.005 1.00 73.81 190 GLU A CA 1
ATOM 1505 C C . GLU A 1 190 ? 22.851 10.343 -15.741 1.00 73.81 190 GLU A C 1
ATOM 1507 O O . GLU A 1 190 ? 23.665 11.243 -15.535 1.00 73.81 190 GLU A O 1
ATOM 1512 N N . PHE A 1 191 ? 21.885 10.045 -14.869 1.00 67.62 191 PHE A N 1
ATOM 1513 C CA . PHE A 1 191 ? 21.733 10.686 -13.561 1.00 67.62 191 PHE A CA 1
ATOM 1514 C C . PHE A 1 191 ? 22.654 10.109 -12.472 1.00 67.62 191 PHE A C 1
ATOM 1516 O O . PHE A 1 191 ? 22.695 10.655 -11.370 1.00 67.62 191 PHE A O 1
ATOM 1523 N N . GLY A 1 192 ? 23.417 9.052 -12.769 1.00 65.25 192 GLY A N 1
ATOM 1524 C CA . GLY A 1 192 ? 24.316 8.398 -11.817 1.00 65.25 192 GLY A CA 1
ATOM 1525 C C . GLY A 1 192 ? 23.603 7.539 -10.768 1.00 65.25 192 GLY A C 1
ATOM 1526 O O . GLY A 1 192 ? 24.146 7.359 -9.677 1.00 65.25 192 GLY A O 1
ATOM 1527 N N . LEU A 1 193 ? 22.399 7.051 -11.086 1.00 57.19 193 LEU A N 1
ATOM 1528 C CA . LEU A 1 193 ? 21.605 6.120 -10.277 1.00 57.19 193 LEU A CA 1
ATOM 1529 C C . LEU A 1 193 ? 21.721 4.680 -10.788 1.00 57.19 193 LEU A C 1
ATOM 1531 O O . LEU A 1 193 ? 21.858 4.490 -12.020 1.00 57.19 193 LEU A O 1
#

Secondary structure (DSSP, 8-state):
-----------HHHHHHHS-HHHHHHHHTSHHHHHHHHHHS-HHHHHHHHHHTT--SPEEHHHHHTTS-GGGHHHHHHHHHHHHHTTSEEEEEPTTS-EEEEE-HHHHHHHHHHHHT-SS-SSSHHHHHHSGGGGGSGGG---HHHHTTT--HHHHHHHHHHHTTPPTT-PPP-TT--HHHHHHHHHHHHTT-